Protein 2NXD (pdb70)

Structure (mmCIF, N/CA/C/O backbone):
data_2NXD
#
_entry.id   2NXD
#
_cell.length_a   51.171
_cell.length_b   57.692
_cell.length_c   61.482
_cell.angle_alpha   90.00
_cell.angle_beta   90.00
_cell.angle_gamma   90.00
#
_symmetry.space_group_name_H-M   'P 21 21 21'
#
loop_
_entity.id
_entity.type
_entity.pdbx_description
1 polymer 'PROTEASE RETROPEPSIN'
2 polymer 'Analogue of RT-RH pol protease substrate peptide'
3 water water
#
loop_
_atom_site.group_PDB
_atom_site.id
_atom_site.type_symbol
_atom_site.label_atom_id
_atom_site.label_alt_id
_atom_site.label_comp_id
_atom_site.label_asym_id
_atom_site.label_entity_id
_atom_site.label_seq_id
_atom_site.pdbx_PDB_ins_code
_atom_site.Cartn_x
_atom_site.Cartn_y
_atom_site.Cartn_z
_atom_site.occupancy
_atom_site.B_iso_or_equiv
_atom_site.auth_seq_id
_atom_site.auth_comp_id
_atom_site.auth_asym_id
_atom_site.auth_atom_id
_atom_site.pdbx_PDB_model_num
ATOM 1 N N . PRO A 1 1 ? 28.548 7.044 -3.048 1.00 56.16 1 PRO A N 1
ATOM 2 C CA . PRO A 1 1 ? 27.525 6.295 -3.764 1.00 55.80 1 PRO A CA 1
ATOM 3 C C . PRO A 1 1 ? 26.135 6.486 -3.180 1.00 55.34 1 PRO A C 1
ATOM 4 O O . PRO A 1 1 ? 25.956 7.201 -2.196 1.00 55.43 1 PRO A O 1
ATOM 8 N N . GLN A 1 2 ? 25.164 5.824 -3.796 1.00 55.07 2 GLN A N 1
ATOM 9 C CA . GLN A 1 2 ? 23.827 5.689 -3.232 1.00 54.66 2 GLN A CA 1
ATOM 10 C C . GLN A 1 2 ? 23.591 4.209 -2.958 1.00 54.03 2 GLN A C 1
ATOM 11 O O . GLN A 1 2 ? 23.787 3.348 -3.835 1.00 53.34 2 GLN A O 1
ATOM 17 N N . ILE A 1 3 ? 23.146 3.939 -1.739 1.00 53.05 3 ILE A N 1
ATOM 18 C CA . ILE A 1 3 ? 22.948 2.588 -1.264 1.00 52.67 3 ILE A CA 1
ATOM 19 C C . ILE A 1 3 ? 21.466 2.446 -0.948 1.00 52.15 3 ILE A C 1
ATOM 20 O O . ILE A 1 3 ? 20.909 3.230 -0.181 1.00 51.45 3 ILE A O 1
ATOM 25 N N . THR A 1 4 ? 20.830 1.468 -1.588 1.00 51.19 4 THR A N 1
ATOM 26 C CA . THR A 1 4 ? 19.422 1.174 -1.365 1.00 50.89 4 THR A CA 1
ATOM 27 C C . THR A 1 4 ? 19.337 0.168 -0.241 1.00 50.74 4 THR A C 1
ATOM 28 O O . THR A 1 4 ? 20.347 -0.399 0.177 1.00 51.10 4 THR A O 1
ATOM 32 N N . LEU A 1 5 ? 18.125 -0.111 0.214 1.00 50.41 5 LEU A N 1
ATOM 33 C CA . LEU A 1 5 ? 17.973 -0.868 1.447 1.00 49.82 5 LEU A CA 1
ATOM 34 C C . LEU A 1 5 ? 17.209 -2.190 1.341 1.00 49.39 5 LEU A C 1
ATOM 35 O O . LEU A 1 5 ? 16.832 -2.765 2.362 1.00 48.50 5 LEU A O 1
ATOM 40 N N . TRP A 1 6 ? 17.054 -2.696 0.117 1.00 49.16 6 TRP A N 1
ATOM 41 C CA . TRP A 1 6 ? 16.541 -4.042 -0.124 1.00 49.19 6 TRP A CA 1
ATOM 42 C C . TRP A 1 6 ? 17.415 -5.099 0.541 1.00 49.07 6 TRP A C 1
ATOM 43 O O . TRP A 1 6 ? 16.919 -6.129 0.985 1.00 48.76 6 TRP A O 1
ATOM 54 N N . LYS A 1 7 ? 18.711 -4.825 0.626 1.00 49.07 7 LYS A N 1
ATOM 55 C CA . LYS A 1 7 ? 19.630 -5.651 1.391 1.00 49.12 7 LYS A CA 1
ATOM 56 C C . LYS A 1 7 ? 20.294 -4.828 2.494 1.00 49.48 7 LYS A C 1
ATOM 57 O O . LYS A 1 7 ? 20.229 -3.597 2.487 1.00 50.13 7 LYS A O 1
ATOM 59 N N . ARG A 1 8 ? 20.930 -5.510 3.449 1.00 48.11 8 ARG A N 1
ATOM 60 C CA . ARG A 1 8 ? 21.689 -4.820 4.481 1.00 46.97 8 ARG A CA 1
ATOM 61 C C . ARG A 1 8 ? 22.760 -3.933 3.830 1.00 46.39 8 ARG A C 1
ATOM 62 O O . ARG A 1 8 ? 23.479 -4.388 2.931 1.00 45.20 8 ARG A O 1
ATOM 70 N N . PRO A 1 9 ? 22.900 -2.679 4.302 1.00 45.83 9 PRO A N 1
ATOM 71 C CA . PRO A 1 9 ? 23.947 -1.766 3.849 1.00 45.86 9 PRO A CA 1
ATOM 72 C C . PRO A 1 9 ? 25.328 -2.071 4.445 1.00 45.51 9 PRO A C 1
ATOM 73 O O . PRO A 1 9 ? 25.884 -1.312 5.260 1.00 46.27 9 PRO A O 1
ATOM 77 N N . LEU A 1 10 ? 25.864 -3.206 4.014 1.00 45.26 10 LEU A N 1
ATOM 78 C CA . LEU A 1 10 ? 27.163 -3.675 4.445 1.00 44.21 10 LEU A CA 1
ATOM 79 C C . LEU A 1 10 ? 28.174 -3.1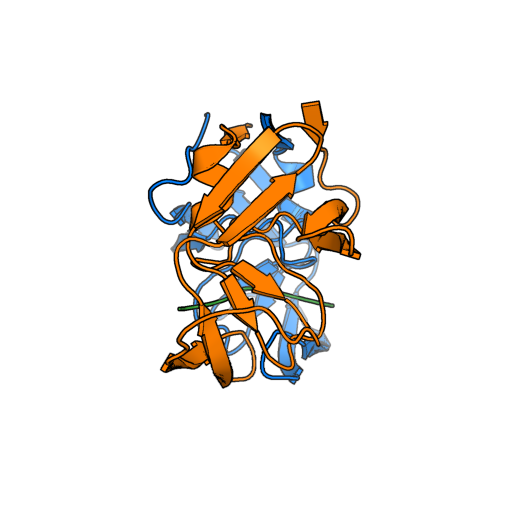36 3.456 1.00 43.24 10 LEU A C 1
ATOM 80 O O . LEU A 1 10 ? 27.974 -3.244 2.249 1.00 44.32 10 LEU A O 1
ATOM 85 N N . VAL A 1 11 ? 29.234 -2.530 3.977 1.00 41.59 11 VAL A N 1
ATOM 86 C CA . VAL A 1 11 ? 30.303 -1.967 3.161 1.00 40.45 11 VAL A CA 1
ATOM 87 C C . VAL A 1 11 ? 31.647 -2.400 3.716 1.00 39.18 11 VAL A C 1
ATOM 88 O O . VAL A 1 11 ? 31.762 -2.799 4.869 1.00 37.73 11 VAL A O 1
ATOM 92 N N . THR A 1 12 ? 32.677 -2.281 2.894 1.00 38.60 12 THR A N 1
ATOM 93 C CA . THR A 1 12 ? 34.016 -2.602 3.333 1.00 38.22 12 THR A CA 1
ATOM 94 C C . THR A 1 12 ? 34.652 -1.367 3.966 1.00 37.97 12 THR A C 1
ATOM 95 O O . THR A 1 12 ? 34.588 -0.270 3.419 1.00 36.15 12 THR A O 1
ATOM 99 N N . ILE A 1 13 ? 35.219 -1.556 5.156 1.00 37.39 13 ILE A N 1
ATOM 100 C CA . ILE A 1 13 ? 35.966 -0.508 5.813 1.00 37.59 13 ILE A CA 1
ATOM 101 C C . ILE A 1 13 ? 37.410 -0.948 5.968 1.00 37.38 13 ILE A C 1
ATOM 102 O O . ILE A 1 13 ? 37.717 -2.155 5.963 1.00 36.19 13 ILE A O 1
ATOM 107 N N . ARG A 1 14 ? 38.286 0.045 6.086 1.00 37.88 14 ARG A N 1
ATOM 108 C CA . ARG A 1 14 ? 39.690 -0.217 6.356 1.00 38.51 14 ARG A CA 1
ATOM 109 C C . ARG A 1 14 ? 40.071 0.448 7.658 1.00 38.42 14 ARG A C 1
ATOM 110 O O . ARG A 1 14 ? 39.900 1.655 7.822 1.00 38.78 14 ARG A O 1
ATOM 118 N N . ILE A 1 15 ? 40.587 -0.351 8.580 1.00 39.57 15 ILE A N 1
ATOM 119 C CA . ILE A 1 15 ? 41.045 0.163 9.860 1.00 40.23 15 ILE A CA 1
ATOM 120 C C . ILE A 1 15 ? 42.301 -0.594 10.272 1.00 40.52 15 ILE A C 1
ATOM 121 O O . ILE A 1 15 ? 42.323 -1.827 10.223 1.00 42.00 15 ILE A O 1
ATOM 126 N N . GLY A 1 16 ? 43.343 0.139 10.663 1.00 40.87 16 GLY A N 1
ATOM 127 C CA . GLY A 1 16 ? 44.627 -0.466 11.013 1.00 40.82 16 GLY A CA 1
ATOM 128 C C . GLY A 1 16 ? 45.172 -1.389 9.934 1.00 41.24 16 GLY A C 1
ATOM 129 O O . GLY A 1 16 ? 45.803 -2.417 10.230 1.00 41.16 16 GLY A O 1
ATOM 130 N N . GLY A 1 17 ? 44.928 -1.026 8.676 1.00 40.70 17 GLY A N 1
ATOM 131 C CA . GLY A 1 17 ? 45.356 -1.845 7.551 1.00 41.19 17 GLY A CA 1
ATOM 132 C C . GLY A 1 17 ? 44.557 -3.126 7.395 1.00 41.09 17 GLY A C 1
ATOM 133 O O . GLY A 1 17 ? 44.860 -3.932 6.521 1.00 40.33 17 GLY A O 1
ATOM 134 N N . GLN A 1 18 ? 43.532 -3.305 8.230 1.00 41.76 18 GLN A N 1
ATOM 135 C CA . GLN A 1 18 ? 42.657 -4.477 8.155 1.00 42.27 18 GLN A CA 1
ATOM 136 C C . GLN A 1 18 ? 41.374 -4.125 7.415 1.00 41.48 18 GLN A C 1
ATOM 137 O O . GLN A 1 18 ? 40.787 -3.083 7.672 1.00 40.35 18 GLN A O 1
ATOM 143 N N . LEU A 1 19 ? 40.930 -5.013 6.532 1.00 41.55 19 LEU A N 1
ATOM 144 C CA . LEU A 1 19 ? 39.652 -4.862 5.856 1.00 41.79 19 LEU A CA 1
ATOM 145 C C . LEU A 1 19 ? 38.575 -5.615 6.613 1.00 41.97 19 LEU A C 1
ATOM 146 O O . LEU A 1 19 ? 38.791 -6.756 7.048 1.00 41.53 19 LEU A O 1
ATOM 151 N N . LYS A 1 20 ? 37.420 -4.971 6.771 1.00 41.61 20 LYS A N 1
ATOM 152 C CA . LYS A 1 20 ? 36.282 -5.564 7.472 1.00 41.88 20 LYS A CA 1
ATOM 153 C C . LYS A 1 20 ? 34.997 -5.155 6.777 1.00 41.44 20 LYS A C 1
ATOM 154 O O . LYS A 1 20 ? 34.974 -4.165 6.060 1.00 39.79 20 LYS A O 1
ATOM 160 N N . GLU A 1 21 ? 33.939 -5.937 6.971 1.00 42.37 21 GLU A N 1
ATOM 161 C CA . GLU A 1 21 ? 32.613 -5.557 6.513 1.00 43.28 21 GLU A CA 1
ATOM 162 C C . GLU A 1 21 ? 31.857 -4.938 7.683 1.00 43.28 21 GLU A C 1
ATOM 163 O O . GLU A 1 21 ? 31.863 -5.487 8.787 1.00 42.69 21 GLU A O 1
ATOM 169 N N . ALA A 1 22 ? 31.227 -3.794 7.441 1.00 42.61 22 ALA A N 1
ATOM 170 C CA . ALA A 1 22 ? 30.456 -3.124 8.480 1.00 43.76 22 ALA A CA 1
ATOM 171 C C . ALA A 1 22 ? 29.132 -2.617 7.946 1.00 43.29 22 ALA A C 1
ATOM 172 O O . ALA A 1 22 ? 28.983 -2.311 6.755 1.00 43.29 22 ALA A O 1
ATOM 174 N N . LEU A 1 23 ? 28.183 -2.518 8.864 1.00 43.54 23 LEU A N 1
ATOM 175 C CA . LEU A 1 23 ? 26.827 -2.080 8.561 1.00 44.05 23 LEU A CA 1
ATOM 176 C C . LEU A 1 23 ? 26.681 -0.577 8.764 1.00 44.08 23 LEU A C 1
ATOM 177 O O . LEU A 1 23 ? 26.902 -0.059 9.870 1.00 45.59 23 LEU A O 1
ATOM 182 N N . LEU A 1 24 ? 26.281 0.118 7.707 1.00 43.81 24 LEU A N 1
ATOM 183 C CA . LEU A 1 24 ? 25.909 1.535 7.827 1.00 44.10 24 LEU A CA 1
ATOM 184 C C . LEU A 1 24 ? 24.565 1.678 8.549 1.00 44.50 24 LEU A C 1
ATOM 185 O O . LEU A 1 24 ? 23.517 1.309 8.023 1.00 45.15 24 LEU A O 1
ATOM 190 N N . ASN A 1 25 ? 24.617 2.195 9.774 1.00 44.00 25 ASN A N 1
ATOM 191 C CA . ASN A 1 25 ? 23.515 2.087 10.722 1.00 44.34 25 ASN A CA 1
ATOM 192 C C . ASN A 1 25 ? 23.082 3.450 11.272 1.00 43.82 25 ASN A C 1
ATOM 193 O O . ASN A 1 25 ? 23.624 3.951 12.265 1.00 43.10 25 ASN A O 1
ATOM 198 N N . THR A 1 26 ? 22.032 4.001 10.671 1.00 43.21 26 THR A N 1
ATOM 199 C CA . THR A 1 26 ? 21.465 5.276 11.118 1.00 42.53 26 THR A CA 1
ATOM 200 C C . THR A 1 26 ? 20.775 5.204 12.494 1.00 42.83 26 THR A C 1
ATOM 201 O O . THR A 1 26 ? 20.493 6.238 13.116 1.00 40.78 26 THR A O 1
ATOM 205 N N . GLY A 1 27 ? 20.572 3.985 12.988 1.00 42.29 27 GLY A N 1
ATOM 206 C CA . GLY A 1 27 ? 19.986 3.767 14.303 1.00 42.89 27 GLY A CA 1
ATOM 207 C C . GLY A 1 27 ? 20.989 3.708 15.439 1.00 43.10 27 GLY A C 1
ATOM 208 O O . GLY A 1 27 ? 20.613 3.479 16.576 1.00 43.57 27 GLY A O 1
ATOM 209 N N . ALA A 1 28 ? 22.259 3.928 15.135 1.00 43.06 28 ALA A 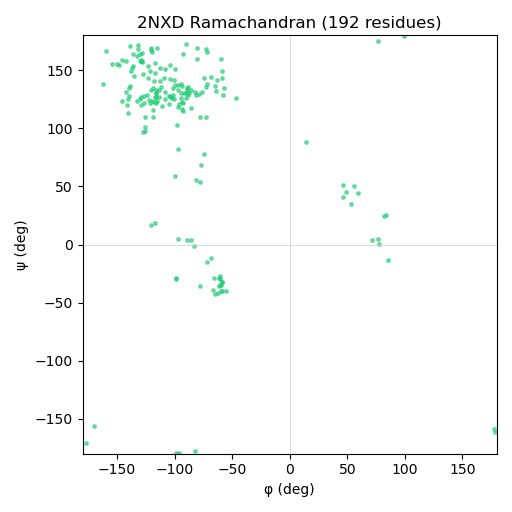N 1
ATOM 210 C CA . ALA A 1 28 ? 23.320 3.846 16.115 1.00 43.69 28 ALA A CA 1
ATOM 211 C C . ALA A 1 28 ? 23.951 5.234 16.258 1.00 42.99 28 ALA A C 1
ATOM 212 O O . ALA A 1 28 ? 24.249 5.884 15.268 1.00 43.28 28 ALA A O 1
ATOM 214 N N . ASP A 1 29 ? 24.139 5.683 17.489 1.00 43.14 29 ASP A N 1
ATOM 215 C CA . ASP A 1 29 ? 24.720 6.994 17.732 1.00 43.70 29 ASP A CA 1
ATOM 216 C C . ASP A 1 29 ? 26.223 6.849 17.512 1.00 43.80 29 ASP A C 1
ATOM 217 O O . ASP A 1 29 ? 26.882 7.769 17.020 1.00 44.04 29 ASP A O 1
ATOM 222 N N . ASP A 1 30 ? 26.746 5.683 17.891 1.00 43.98 30 ASP A N 1
ATOM 223 C CA . ASP A 1 30 ? 28.181 5.421 17.931 1.00 44.31 30 ASP A CA 1
ATOM 224 C C . ASP A 1 30 ? 28.528 4.264 17.031 1.00 44.61 30 ASP A C 1
ATOM 225 O O . ASP A 1 30 ? 27.646 3.540 16.563 1.00 45.07 30 ASP A O 1
ATOM 230 N N . THR A 1 31 ? 29.827 4.119 16.797 1.00 44.64 31 THR A N 1
ATOM 231 C CA . THR A 1 31 ? 30.399 3.098 15.924 1.00 44.13 31 THR A CA 1
ATOM 232 C C . THR A 1 31 ? 30.964 1.990 16.811 1.00 44.67 31 THR A C 1
ATOM 233 O O . THR A 1 31 ? 31.715 2.278 17.749 1.00 43.77 31 THR A O 1
ATOM 237 N N . VAL A 1 32 ? 30.529 0.754 16.557 1.00 44.44 32 VAL A N 1
ATOM 238 C CA . VAL A 1 32 ? 30.897 -0.412 17.364 1.00 45.97 32 VAL A CA 1
ATOM 239 C C . VAL A 1 32 ? 31.407 -1.553 16.477 1.00 46.01 32 VAL A C 1
ATOM 240 O O . VAL A 1 32 ? 30.681 -2.051 15.601 1.00 46.10 32 VAL A O 1
ATOM 244 N N . LEU A 1 33 ? 32.655 -1.955 16.713 1.00 45.77 33 LEU A N 1
ATOM 245 C CA . LEU A 1 33 ? 33.264 -3.073 15.996 1.00 45.51 33 LEU A CA 1
ATOM 246 C C . LEU A 1 33 ? 33.416 -4.292 16.883 1.00 44.98 33 LEU A C 1
ATOM 247 O O . LEU A 1 33 ? 33.617 -4.175 18.098 1.00 45.29 33 LEU A O 1
ATOM 252 N N . GLU A 1 34 ? 33.373 -5.462 16.258 1.00 43.97 34 GLU A N 1
ATOM 253 C CA . GLU A 1 34 ? 33.668 -6.700 16.950 1.00 44.70 34 GLU A CA 1
ATOM 254 C C . GLU A 1 34 ? 35.086 -6.685 17.512 1.00 44.43 34 GLU A C 1
ATOM 255 O O . GLU A 1 34 ? 35.968 -5.948 17.042 1.00 42.18 34 GLU A O 1
ATOM 261 N N . GLU A 1 35 ? 35.287 -7.560 18.495 1.00 45.15 35 GLU A N 1
ATOM 262 C CA . GLU A 1 35 ? 36.514 -7.628 19.270 1.00 46.89 35 GLU A CA 1
ATOM 263 C C . GLU A 1 35 ? 37.698 -7.595 18.326 1.00 47.58 35 GLU A C 1
ATOM 264 O O . GLU A 1 35 ? 37.783 -8.399 17.410 1.00 46.12 35 GLU A O 1
ATOM 270 N N . MET A 1 36 ? 38.603 -6.659 18.567 1.00 48.95 36 MET A N 1
ATOM 271 C CA . MET A 1 36 ? 39.835 -6.550 17.802 1.00 49.96 36 MET A CA 1
ATOM 272 C C . MET A 1 36 ? 40.830 -5.753 18.628 1.00 50.17 36 MET A C 1
ATOM 273 O O . MET A 1 36 ? 40.449 -5.084 19.585 1.00 49.78 36 MET A O 1
ATOM 278 N N . ASN A 1 37 ? 42.094 -5.788 18.226 1.00 50.83 37 ASN A N 1
ATOM 279 C CA . ASN A 1 37 ? 43.123 -4.974 18.862 1.00 51.57 37 ASN A CA 1
ATOM 280 C C . ASN A 1 37 ? 43.356 -3.653 18.148 1.00 51.92 37 ASN A C 1
ATOM 281 O O . ASN A 1 37 ? 43.612 -3.627 16.942 1.00 52.48 37 ASN A O 1
ATOM 286 N N . LEU A 1 38 ? 43.267 -2.563 18.904 1.00 52.45 38 LEU A N 1
ATOM 287 C CA . LEU A 1 38 ? 43.547 -1.237 18.384 1.00 52.76 38 LEU A CA 1
ATOM 288 C C . LEU A 1 38 ? 44.555 -0.600 19.320 1.00 53.31 38 LEU A C 1
ATOM 289 O O . LEU A 1 38 ? 44.537 -0.884 20.516 1.00 53.21 38 LEU A O 1
ATOM 294 N N . PRO A 1 39 ? 45.456 0.243 18.781 1.00 53.98 39 PRO A N 1
ATOM 295 C CA . PRO A 1 39 ? 46.472 0.823 19.643 1.00 54.04 39 PRO A CA 1
ATOM 296 C C . PRO A 1 39 ? 45.968 2.044 20.412 1.00 54.22 39 PRO A C 1
ATOM 297 O O . PRO A 1 39 ? 44.799 2.417 20.315 1.00 53.75 39 PRO A O 1
ATOM 301 N N . GLY A 1 40 ? 46.863 2.648 21.183 1.00 54.84 40 GLY A N 1
ATOM 302 C CA . GLY A 1 40 ? 46.515 3.783 22.023 1.00 54.95 40 GLY A CA 1
ATOM 303 C C . GLY A 1 40 ? 45.770 3.339 23.264 1.00 55.20 40 GLY A C 1
ATOM 304 O O . GLY A 1 40 ? 45.460 2.156 23.441 1.00 54.88 40 GLY A O 1
ATOM 305 N N . LYS A 1 41 ? 45.494 4.302 24.136 1.00 55.61 41 LYS A N 1
ATOM 306 C CA . LYS A 1 41 ? 44.718 4.041 25.338 1.00 55.35 41 LYS A CA 1
ATOM 307 C C . LYS A 1 41 ? 43.259 3.810 24.951 1.00 55.79 41 LYS A C 1
ATOM 308 O O . LYS A 1 41 ? 42.841 4.090 23.817 1.00 56.38 41 LYS A O 1
ATOM 310 N N . TRP A 1 42 ? 42.490 3.273 25.888 1.00 54.79 42 TRP A N 1
ATOM 311 C CA . TRP A 1 42 ? 41.057 3.201 25.709 1.00 54.40 42 TRP A CA 1
ATOM 312 C C . TRP A 1 42 ? 40.400 3.391 27.071 1.00 54.12 42 TRP A C 1
ATOM 313 O O . TRP A 1 42 ? 41.055 3.265 28.110 1.00 53.66 42 TRP A O 1
ATOM 324 N N . LYS A 1 43 ? 39.132 3.780 27.056 1.00 53.92 43 LYS A N 1
ATOM 325 C CA . LYS A 1 43 ? 38.376 3.971 28.282 1.00 53.61 43 LYS A CA 1
ATOM 326 C C . LYS A 1 43 ? 37.236 2.958 28.314 1.00 53.68 43 LYS A C 1
ATOM 327 O O . LYS A 1 43 ? 36.474 2.857 27.350 1.00 53.56 43 LYS A O 1
ATOM 329 N N . PRO A 1 44 ? 37.092 2.234 29.431 1.00 53.17 44 PRO A N 1
ATOM 330 C CA . PRO A 1 44 ? 35.949 1.342 29.548 1.00 53.22 44 PRO A CA 1
ATOM 331 C C . PRO A 1 44 ? 34.665 2.147 29.409 1.00 53.23 44 PRO A C 1
ATOM 332 O O . PRO A 1 44 ? 34.604 3.286 29.883 1.00 53.48 44 PRO A O 1
ATOM 336 N N . LYS A 1 45 ? 33.663 1.557 28.766 1.00 53.01 45 LYS A N 1
ATOM 337 C CA . LYS A 1 45 ? 32.406 2.239 28.476 1.00 52.72 45 LYS A CA 1
ATOM 338 C C . LYS A 1 45 ? 31.273 1.227 28.479 1.00 52.51 45 LYS A C 1
ATOM 339 O O . LYS A 1 45 ? 31.501 0.046 28.219 1.00 52.64 45 LYS A O 1
ATOM 341 N N . MET A 1 46 ? 30.062 1.704 28.754 1.00 52.14 46 MET A N 1
ATOM 342 C CA . MET A 1 46 ? 28.854 0.896 28.637 1.00 51.71 46 MET A CA 1
ATOM 343 C C . MET A 1 46 ? 27.934 1.513 27.605 1.00 51.10 46 MET A C 1
ATOM 344 O O . MET A 1 46 ? 27.739 2.725 27.596 1.00 49.53 46 MET A O 1
ATOM 349 N N . ILE A 1 47 ? 27.381 0.679 26.727 1.00 50.57 47 ILE A N 1
ATOM 350 C CA . ILE A 1 47 ? 26.350 1.126 25.792 1.00 50.51 47 ILE A CA 1
ATOM 351 C C . ILE A 1 47 ? 25.140 0.199 25.819 1.00 50.48 47 ILE A C 1
ATOM 352 O O . ILE A 1 47 ? 25.220 -0.930 26.311 1.00 49.73 47 ILE A O 1
ATOM 357 N N . GLY A 1 48 ? 24.029 0.683 25.272 1.00 50.14 48 GLY A N 1
ATOM 358 C CA . GLY A 1 48 ? 22.803 -0.105 25.202 1.00 50.39 48 GLY A CA 1
ATOM 359 C C . GLY A 1 48 ? 22.168 -0.191 23.824 1.00 50.37 48 GLY A C 1
ATOM 360 O O . GLY A 1 48 ? 22.379 0.667 22.962 1.00 50.02 48 GLY A O 1
ATOM 361 N N . GLY A 1 49 ? 21.368 -1.237 23.631 1.00 50.25 49 GLY A N 1
ATOM 362 C CA . GLY A 1 49 ? 20.565 -1.398 22.419 1.00 50.19 49 GLY A CA 1
ATOM 363 C C . GLY A 1 49 ? 19.265 -2.123 22.713 1.00 50.06 49 GLY A C 1
ATOM 364 O O . GLY A 1 49 ? 18.789 -2.113 23.852 1.00 50.34 49 GLY A O 1
ATOM 365 N N A ILE A 1 50 ? 18.697 -2.787 21.711 0.50 50.01 50 ILE A N 1
ATOM 366 N N B ILE A 1 50 ? 18.680 -2.717 21.674 0.50 49.90 50 ILE A N 1
ATOM 367 C CA A ILE A 1 50 ? 17.351 -3.349 21.840 0.50 49.87 50 ILE A CA 1
ATOM 368 C CA B ILE A 1 50 ? 17.670 -3.752 21.858 0.50 49.70 50 ILE A CA 1
ATOM 369 C C A ILE A 1 50 ? 17.234 -4.362 22.983 0.50 49.72 50 ILE A C 1
ATOM 370 C C B ILE A 1 50 ? 18.347 -4.923 22.562 0.50 49.48 50 ILE A C 1
ATOM 371 O O A ILE A 1 50 ? 16.176 -4.468 23.606 0.50 49.29 50 ILE A O 1
ATOM 372 O O B ILE A 1 50 ? 19.354 -5.456 22.096 0.50 48.99 50 ILE A O 1
ATOM 381 N N A GLY A 1 51 ? 18.315 -5.090 23.263 0.50 49.55 51 GLY A N 1
ATOM 382 N N B G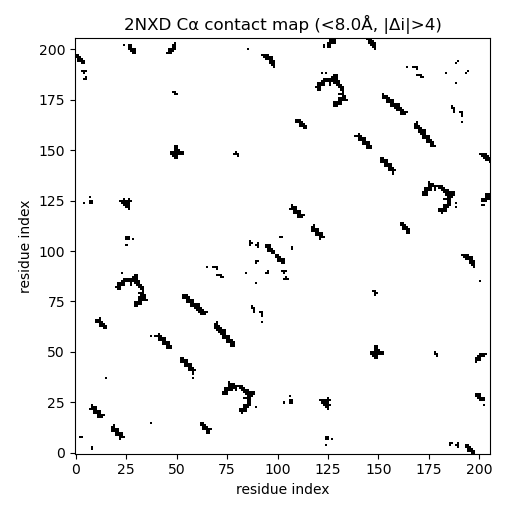LY A 1 51 ? 17.801 -5.292 23.712 0.50 49.63 51 GLY A N 1
ATOM 383 C CA A GLY A 1 51 ? 18.308 -6.128 24.301 0.50 49.84 51 GLY A CA 1
ATOM 384 C CA B GLY A 1 51 ? 18.365 -6.363 24.510 0.50 49.79 51 GLY A CA 1
ATOM 385 C C A GLY A 1 51 ? 19.164 -5.815 25.521 0.50 50.01 51 GLY A C 1
ATOM 386 C C B GLY A 1 51 ? 19.312 -5.847 25.577 0.50 50.00 51 GLY A C 1
ATOM 387 O O A GLY A 1 51 ? 19.595 -6.716 26.239 0.50 50.08 51 GLY A O 1
ATOM 388 O O B GLY A 1 51 ? 19.977 -6.643 26.242 0.50 50.03 51 GLY A O 1
ATOM 389 N N . GLY A 1 52 ? 19.413 -4.528 25.737 1.00 50.13 52 GLY A N 1
ATOM 390 C CA . GLY A 1 52 ? 20.088 -4.000 26.925 1.00 50.32 52 GLY A CA 1
ATOM 391 C C . GLY A 1 52 ? 21.472 -3.407 26.731 1.00 50.57 52 GLY A C 1
ATOM 392 O O . GLY A 1 52 ? 21.778 -2.877 25.663 1.00 50.33 52 GLY A O 1
ATOM 393 N N . PHE A 1 53 ? 22.300 -3.532 27.774 1.00 50.51 53 PHE A N 1
ATOM 394 C CA . PHE A 1 53 ? 23.590 -2.849 27.884 1.00 50.49 53 PHE A CA 1
ATOM 395 C C . PHE A 1 53 ? 24.769 -3.811 27.742 1.00 50.72 53 PHE A C 1
ATOM 396 O O . PHE A 1 53 ? 24.707 -4.935 28.241 1.00 49.75 53 PHE A O 1
ATOM 398 N N . ILE A 1 54 ? 25.845 -3.358 27.093 1.00 50.87 54 ILE A N 1
ATOM 399 C CA . ILE A 1 54 ? 27.091 -4.124 27.021 1.00 50.64 54 ILE A CA 1
ATOM 400 C C . ILE A 1 54 ? 28.330 -3.311 27.417 1.00 49.62 54 ILE A C 1
ATOM 401 O O . ILE A 1 54 ? 28.332 -2.087 27.351 1.00 49.81 54 ILE A O 1
ATOM 406 N N . LYS A 1 55 ? 29.395 -4.010 27.792 1.00 48.83 55 LYS A N 1
ATOM 407 C CA . LYS A 1 55 ? 30.688 -3.377 28.050 1.00 49.33 55 LYS A CA 1
ATOM 408 C C . LYS A 1 55 ? 31.531 -3.287 26.776 1.00 48.52 55 LYS A C 1
ATOM 409 O O . LYS A 1 55 ? 31.634 -4.238 26.020 1.00 49.12 55 LYS A O 1
ATOM 411 N N . VAL A 1 56 ? 32.147 -2.139 26.542 1.00 49.06 56 VAL A N 1
ATOM 412 C CA . VAL A 1 56 ? 32.965 -1.949 25.355 1.00 48.84 56 VAL A CA 1
ATOM 413 C C . VAL A 1 56 ? 34.228 -1.184 25.733 1.00 48.76 56 VAL A C 1
ATOM 414 O O . VAL A 1 56 ? 34.350 -0.712 26.863 1.00 47.75 56 VAL A O 1
ATOM 418 N N . ARG A 1 57 ? 35.173 -1.100 24.800 1.00 48.76 57 ARG A N 1
ATOM 419 C CA . ARG A 1 57 ? 36.379 -0.299 24.991 1.00 49.48 57 ARG A CA 1
ATOM 420 C C . ARG A 1 57 ? 36.330 0.848 24.003 1.00 49.35 57 ARG A C 1
ATOM 421 O O . ARG A 1 57 ? 36.088 0.643 22.810 1.00 50.14 57 ARG A O 1
ATOM 429 N N . GLN A 1 58 ? 36.484 2.057 24.523 1.00 48.82 58 GLN A N 1
ATOM 430 C CA . GLN A 1 58 ? 36.376 3.261 23.719 1.00 49.71 58 GLN A CA 1
ATOM 431 C C . GLN A 1 58 ? 37.750 3.743 23.304 1.00 49.65 58 GLN A C 1
ATOM 432 O O . GLN A 1 58 ? 38.563 4.088 24.157 1.00 50.67 58 GLN A O 1
ATOM 438 N N . TYR A 1 59 ? 37.978 3.780 21.994 1.00 50.57 59 TYR A N 1
ATOM 439 C CA . TYR A 1 59 ? 39.156 4.403 21.393 1.00 50.90 59 TYR A CA 1
ATOM 440 C C . TYR A 1 59 ? 38.773 5.701 20.686 1.00 51.12 59 TYR A C 1
ATOM 441 O O . TYR A 1 59 ? 37.811 5.768 19.910 1.00 52.52 59 TYR A O 1
ATOM 450 N N . ASP A 1 60 ? 39.527 6.748 20.979 1.00 51.39 60 ASP A N 1
ATOM 451 C CA . ASP A 1 60 ? 39.274 8.065 20.412 1.00 51.22 60 ASP A CA 1
ATOM 452 C C . ASP A 1 60 ? 40.202 8.347 19.237 1.00 50.75 60 ASP A C 1
ATOM 453 O O . ASP A 1 60 ? 41.340 7.866 19.218 1.00 50.03 60 ASP A O 1
ATOM 458 N N . GLN A 1 61 ? 39.714 9.160 18.300 1.00 50.04 61 GLN A N 1
ATOM 459 C CA . GLN A 1 61 ? 40.525 9.721 17.221 1.00 50.61 61 GLN A CA 1
ATOM 460 C C . GLN A 1 61 ? 41.205 8.596 16.436 1.00 50.31 61 GLN A C 1
ATOM 461 O O . GLN A 1 61 ? 42.426 8.598 16.234 1.00 49.98 61 GLN A O 1
ATOM 467 N N . ILE A 1 62 ? 40.397 7.619 16.027 1.00 49.88 62 ILE A N 1
ATOM 468 C CA . ILE A 1 62 ? 40.884 6.497 15.231 1.00 50.28 62 ILE A CA 1
ATOM 469 C C . ILE A 1 62 ? 40.514 6.712 13.760 1.00 50.34 62 ILE A C 1
ATOM 470 O O . ILE A 1 62 ? 39.348 6.959 13.423 1.00 49.07 62 ILE A O 1
ATOM 475 N N . PRO A 1 63 ? 41.510 6.603 12.868 1.00 51.03 63 PRO A N 1
ATOM 476 C CA . PRO A 1 63 ? 41.232 6.722 11.440 1.00 51.44 63 PRO A CA 1
ATOM 477 C C . PRO A 1 63 ? 40.582 5.460 10.873 1.00 52.02 63 PRO A C 1
ATOM 478 O O . PRO A 1 63 ? 41.015 4.337 11.173 1.00 51.53 63 PRO A O 1
ATOM 482 N N . ILE A 1 64 ? 39.495 5.650 10.127 1.00 53.11 64 ILE A N 1
ATOM 483 C CA . ILE A 1 64 ? 38.807 4.560 9.419 1.00 54.29 64 ILE A CA 1
ATOM 484 C C . ILE A 1 64 ? 38.400 5.070 8.034 1.00 54.85 64 ILE A C 1
ATOM 485 O O . ILE A 1 64 ? 37.915 6.206 7.899 1.00 55.09 64 ILE A O 1
ATOM 490 N N . GLU A 1 65 ? 38.610 4.241 7.015 1.00 54.96 65 GLU A N 1
ATOM 491 C CA . GLU A 1 65 ? 38.127 4.520 5.667 1.00 55.51 65 GLU A CA 1
ATOM 492 C C . GLU A 1 65 ? 36.893 3.682 5.385 1.00 54.94 65 GLU A C 1
ATOM 493 O O . GLU A 1 65 ? 36.899 2.461 5.519 1.00 54.05 65 GLU A O 1
ATOM 499 N N . ILE A 1 66 ? 35.837 4.369 4.972 1.00 55.00 66 ILE A N 1
ATOM 500 C CA . ILE A 1 66 ? 34.554 3.741 4.736 1.00 54.62 66 ILE A CA 1
ATOM 501 C C . ILE A 1 66 ? 34.226 3.954 3.263 1.00 54.46 66 ILE A C 1
ATOM 502 O O . ILE A 1 66 ? 34.048 5.090 2.830 1.00 53.53 66 ILE A O 1
ATOM 507 N N . CYS A 1 67 ? 34.151 2.871 2.496 1.00 54.99 67 CYS A N 1
ATOM 508 C CA . CYS A 1 67 ? 33.968 2.978 1.043 1.00 55.23 67 CYS A CA 1
ATOM 509 C C . CYS A 1 67 ? 34.907 4.017 0.451 1.00 54.44 67 CYS A C 1
ATOM 510 O O . CYS A 1 67 ? 34.514 4.769 -0.434 1.00 54.74 67 CYS A O 1
ATOM 513 N N . GLY A 1 68 ? 36.146 4.053 0.927 1.00 53.89 68 GLY A N 1
ATOM 514 C CA . GLY A 1 68 ? 37.126 5.013 0.436 1.00 54.10 68 GLY A CA 1
ATOM 515 C C . GLY A 1 68 ? 37.090 6.384 1.097 1.00 53.84 68 GLY A C 1
ATOM 516 O O . GLY A 1 68 ? 38.012 7.172 0.912 1.00 54.52 68 GLY A O 1
ATOM 517 N N . HIS A 1 69 ? 36.029 6.686 1.840 1.00 53.18 69 HIS A N 1
ATOM 518 C CA . HIS A 1 69 ? 35.878 7.998 2.470 1.00 53.17 69 HIS A CA 1
ATOM 519 C C . HIS A 1 69 ? 36.539 7.959 3.853 1.00 52.70 69 HIS A C 1
ATOM 520 O O . HIS A 1 69 ? 36.339 7.017 4.621 1.00 51.27 69 HIS A O 1
ATOM 527 N N . LYS A 1 70 ? 37.338 8.980 4.154 1.00 52.81 70 LYS A N 1
ATOM 528 C CA . LYS A 1 70 ? 38.194 8.969 5.332 1.00 52.95 70 LYS A CA 1
ATOM 529 C C . LYS A 1 70 ? 37.456 9.563 6.522 1.00 52.53 70 LYS A C 1
ATOM 530 O O . LYS A 1 70 ? 36.864 10.633 6.426 1.00 53.25 70 LYS A O 1
ATOM 536 N N . ALA A 1 71 ? 37.465 8.864 7.648 1.00 51.64 71 ALA A N 1
ATOM 537 C CA . ALA A 1 71 ? 37.004 9.454 8.894 1.00 51.18 71 ALA A CA 1
ATOM 538 C C . ALA A 1 71 ? 38.047 9.230 9.978 1.00 50.78 71 ALA A C 1
ATOM 539 O O . ALA A 1 71 ? 38.896 8.347 9.873 1.00 50.55 71 ALA A O 1
ATOM 541 N N . ILE A 1 72 ? 37.978 10.071 11.001 1.00 50.65 72 ILE A N 1
ATOM 542 C CA . ILE A 1 72 ? 38.795 9.956 12.195 1.00 50.21 72 ILE A CA 1
ATOM 543 C C . ILE A 1 72 ? 37.887 10.303 13.366 1.00 50.24 72 ILE A C 1
ATOM 544 O O . ILE A 1 72 ? 37.449 11.448 13.532 1.00 50.35 72 ILE A O 1
ATOM 549 N N . GLY A 1 73 ? 37.613 9.304 14.194 1.00 50.73 73 GLY A N 1
ATOM 550 C CA . GLY A 1 73 ? 36.766 9.545 15.354 1.00 51.03 73 GLY A CA 1
ATOM 551 C C . GLY A 1 73 ? 36.724 8.395 16.325 1.00 50.70 73 GLY A C 1
ATOM 552 O O . GLY A 1 73 ? 37.631 7.562 16.392 1.00 50.60 73 GLY A O 1
ATOM 553 N N . THR A 1 74 ? 35.647 8.357 17.091 1.00 51.38 74 THR A N 1
ATOM 554 C CA . THR A 1 74 ? 35.554 7.408 18.190 1.00 51.74 74 THR A CA 1
ATOM 555 C C . THR A 1 74 ? 35.039 6.074 17.696 1.00 51.39 74 THR A C 1
ATOM 556 O O . THR A 1 74 ? 34.042 5.985 16.964 1.00 52.48 74 THR A O 1
ATOM 560 N N . VAL A 1 75 ? 35.731 5.032 18.132 1.00 51.44 75 VAL A N 1
ATOM 561 C CA . VAL A 1 75 ? 35.397 3.673 17.765 1.00 50.75 75 VAL A CA 1
ATOM 562 C C . VAL A 1 75 ? 35.317 2.829 19.039 1.00 49.90 75 VAL A C 1
ATOM 563 O O . VAL A 1 75 ? 36.219 2.856 19.886 1.00 49.72 75 VAL A O 1
ATOM 567 N N . LEU A 1 76 ? 34.198 2.134 19.206 1.00 47.89 76 LEU A N 1
ATOM 568 C CA . LEU A 1 76 ? 33.995 1.313 20.388 1.00 47.92 76 LEU A CA 1
ATOM 569 C C . LEU A 1 76 ? 34.210 -0.110 19.922 1.00 47.06 76 LEU A C 1
ATOM 570 O O . LEU A 1 76 ? 33.839 -0.452 18.795 1.00 46.55 76 LEU A O 1
ATOM 575 N N . VAL A 1 77 ? 34.820 -0.916 20.782 1.00 45.51 77 VAL A N 1
ATOM 576 C CA . VAL A 1 77 ? 35.086 -2.305 20.458 1.00 45.80 77 VAL A CA 1
ATOM 577 C C . VAL A 1 77 ? 34.515 -3.155 21.576 1.00 45.77 77 VAL A C 1
ATOM 578 O O . VAL A 1 77 ? 34.773 -2.906 22.749 1.00 44.87 77 VAL A O 1
ATOM 582 N N . GLY A 1 78 ? 33.699 -4.125 21.194 1.00 46.12 78 GLY A N 1
ATOM 583 C CA . GLY A 1 78 ? 33.161 -5.099 22.130 1.00 45.86 78 GLY A CA 1
ATOM 584 C C . GLY A 1 78 ? 32.237 -6.060 21.408 1.00 46.07 78 GLY A C 1
ATOM 585 O O . GLY A 1 78 ? 32.271 -6.131 20.166 1.00 46.08 78 GLY A O 1
ATOM 586 N N . PRO A 1 79 ? 31.377 -6.761 22.171 1.00 45.04 79 PRO A N 1
ATOM 587 C CA . PRO A 1 79 ? 30.546 -7.861 21.684 1.00 45.29 79 PRO A CA 1
ATOM 588 C C . PRO A 1 79 ? 29.307 -7.433 20.897 1.00 45.51 79 PRO A C 1
ATOM 589 O O . PRO A 1 79 ? 28.192 -7.797 21.230 1.00 45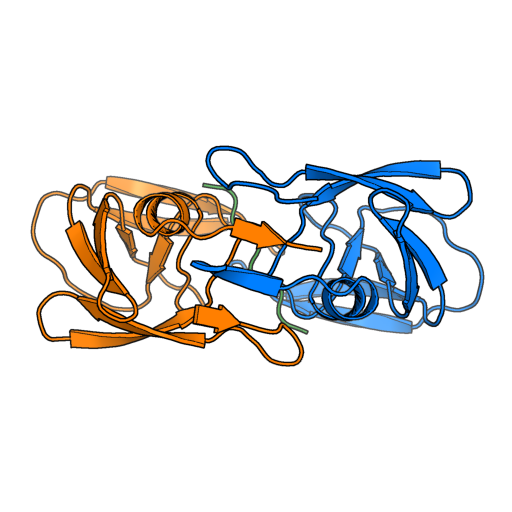.22 79 PRO A O 1
ATOM 593 N N . THR A 1 80 ? 29.504 -6.624 19.867 1.00 46.38 80 THR A N 1
ATOM 594 C CA . THR A 1 80 ? 28.427 -6.302 18.944 1.00 46.58 80 THR A CA 1
ATOM 595 C C . THR A 1 80 ? 28.153 -7.492 18.018 1.00 47.08 80 THR A C 1
ATOM 596 O O . THR A 1 80 ? 29.083 -8.205 17.639 1.00 48.21 80 THR A O 1
ATOM 600 N N . PRO A 1 81 ? 26.876 -7.741 17.678 1.00 47.35 81 PRO A N 1
ATOM 601 C CA . PRO A 1 81 ? 26.532 -8.818 16.758 1.00 47.06 81 PRO A CA 1
ATOM 602 C C . PRO A 1 81 ? 27.146 -8.675 15.369 1.00 47.30 81 PRO A C 1
ATOM 603 O O . PRO A 1 81 ? 27.367 -9.675 14.691 1.00 46.63 81 PRO A O 1
ATOM 607 N N . VAL A 1 82 ? 27.373 -7.436 14.947 1.00 46.99 82 VAL A N 1
ATOM 608 C CA . VAL A 1 82 ? 27.966 -7.162 13.648 1.00 47.27 82 VAL A CA 1
ATOM 609 C C . VAL A 1 82 ? 28.752 -5.851 13.759 1.00 47.04 82 VAL A C 1
ATOM 610 O O . VAL A 1 82 ? 28.497 -5.047 14.669 1.00 46.63 82 VAL A O 1
ATOM 614 N N . ASN A 1 83 ? 29.749 -5.650 12.901 1.00 46.89 83 ASN A N 1
ATOM 615 C CA . ASN A 1 83 ? 30.414 -4.354 12.861 1.00 47.39 83 ASN A CA 1
ATOM 616 C C . ASN A 1 83 ? 29.407 -3.300 12.412 1.00 47.62 83 ASN A C 1
ATOM 617 O O . ASN A 1 83 ? 28.710 -3.469 11.401 1.00 46.38 83 ASN A O 1
ATOM 622 N N . ILE A 1 84 ? 29.374 -2.199 13.159 1.00 47.46 84 ILE A N 1
ATOM 623 C CA . ILE A 1 84 ? 28.396 -1.145 12.971 1.00 47.72 84 ILE A CA 1
ATOM 624 C C . ILE A 1 84 ? 29.072 0.211 12.814 1.00 46.87 84 ILE A C 1
ATOM 625 O O . ILE A 1 84 ? 29.797 0.655 13.708 1.00 48.77 84 ILE A O 1
ATOM 630 N N . ILE A 1 85 ? 28.821 0.868 11.688 1.00 45.62 85 ILE A N 1
ATOM 631 C CA . ILE A 1 85 ? 29.183 2.262 11.523 1.00 45.40 85 ILE A CA 1
ATOM 632 C C . ILE A 1 85 ? 28.007 3.166 11.907 1.00 44.87 85 ILE A C 1
ATOM 633 O O . ILE A 1 85 ? 26.962 3.193 11.238 1.00 43.53 85 ILE A O 1
ATOM 638 N N . GLY A 1 86 ? 28.210 3.941 12.966 1.00 44.85 86 GLY A N 1
ATOM 639 C CA . GLY A 1 86 ? 27.183 4.832 13.486 1.00 44.69 86 GLY A CA 1
ATOM 640 C C . GLY A 1 86 ? 27.284 6.290 13.062 1.00 45.16 86 GLY A C 1
ATOM 641 O O . GLY A 1 86 ? 28.178 6.691 12.314 1.00 46.10 86 GLY A O 1
ATOM 642 N N . ARG A 1 87 ? 26.343 7.092 13.559 1.00 45.28 87 ARG A N 1
ATOM 643 C CA . ARG A 1 87 ? 26.155 8.454 13.086 1.00 45.26 87 ARG A CA 1
ATOM 644 C C . ARG A 1 87 ? 27.392 9.335 13.293 1.00 46.11 87 ARG A C 1
ATOM 645 O O . ARG A 1 87 ? 27.599 10.292 12.546 1.00 46.06 87 ARG A O 1
ATOM 653 N N . ASN A 1 88 ? 28.215 9.016 14.290 1.00 47.02 88 ASN A N 1
ATOM 654 C CA . ASN A 1 88 ? 29.398 9.818 14.569 1.00 47.09 88 ASN A CA 1
ATOM 655 C C . ASN A 1 88 ? 30.344 9.823 13.366 1.00 47.70 88 ASN A C 1
ATOM 656 O O . ASN A 1 88 ? 30.970 10.840 13.097 1.00 49.16 88 ASN A O 1
ATOM 661 N N . LEU A 1 89 ? 30.429 8.709 12.641 1.00 46.73 89 LEU A N 1
ATOM 662 C CA . LEU A 1 89 ? 31.285 8.614 11.457 1.00 46.60 89 LEU A CA 1
ATOM 663 C C . LEU A 1 89 ? 30.497 8.809 10.159 1.00 46.68 89 LEU A C 1
ATOM 664 O O . LEU A 1 89 ? 31.039 9.256 9.154 1.00 47.16 89 LEU A O 1
ATOM 669 N N . LEU A 1 90 ? 29.218 8.460 10.156 1.00 46.28 90 LEU A N 1
ATOM 670 C CA . LEU A 1 90 ? 28.402 8.700 8.978 1.00 46.25 90 LEU A CA 1
ATOM 671 C C . LEU A 1 90 ? 28.379 10.178 8.616 1.00 46.54 90 LEU A C 1
ATOM 672 O O . LEU A 1 90 ? 28.406 10.542 7.446 1.00 46.29 90 LEU A O 1
ATOM 677 N N . THR A 1 91 ? 28.303 11.029 9.635 1.00 47.45 91 THR A N 1
ATOM 678 C CA . THR A 1 91 ? 28.281 12.453 9.425 1.00 47.29 91 THR A CA 1
ATOM 679 C C . THR A 1 91 ? 29.629 12.892 8.867 1.00 47.66 91 THR A C 1
ATOM 680 O O . THR A 1 91 ? 29.691 13.749 7.992 1.00 47.28 91 THR A O 1
ATOM 684 N N . GLN A 1 92 ? 30.711 12.312 9.365 1.00 46.97 92 GLN A N 1
ATOM 685 C CA . GLN A 1 92 ? 32.014 12.689 8.841 1.00 46.87 92 GLN A CA 1
ATOM 686 C C . GLN A 1 92 ? 32.157 12.414 7.343 1.00 47.16 92 GLN A C 1
ATOM 687 O O . GLN A 1 92 ? 32.774 13.224 6.659 1.00 46.25 92 GLN A O 1
ATOM 693 N N . ILE A 1 93 ? 31.642 11.286 6.844 1.00 47.53 93 ILE A N 1
ATOM 694 C CA . ILE A 1 93 ? 31.754 10.995 5.401 1.00 47.71 93 ILE A CA 1
ATOM 695 C C . ILE A 1 93 ? 30.640 11.615 4.544 1.00 48.24 93 ILE A C 1
ATOM 696 O O . ILE A 1 93 ? 30.549 11.320 3.356 1.00 46.84 93 ILE A O 1
ATOM 701 N N . GLY A 1 94 ? 29.763 12.402 5.165 1.00 48.34 94 GLY A N 1
ATOM 702 C CA . GLY A 1 94 ? 28.755 13.162 4.444 1.00 49.32 94 GLY A CA 1
ATOM 703 C C . GLY A 1 94 ? 27.513 12.364 4.112 1.00 49.25 94 GLY A C 1
ATOM 704 O O . GLY A 1 94 ? 26.800 12.690 3.166 1.00 48.16 94 GLY A O 1
ATOM 705 N N . CYS A 1 95 ? 27.246 11.334 4.906 1.00 50.41 95 CYS A N 1
ATOM 706 C CA . CYS A 1 95 ? 26.160 10.413 4.617 1.00 50.92 95 CYS A CA 1
ATOM 707 C C . CYS A 1 95 ? 24.832 10.988 5.110 1.00 51.68 95 CYS A C 1
ATOM 708 O O . CYS A 1 95 ? 24.726 11.464 6.251 1.00 52.14 95 CYS A O 1
ATOM 711 N N . THR A 1 96 ? 23.825 10.968 4.238 1.00 51.59 96 THR A N 1
ATOM 712 C CA . THR A 1 96 ? 22.463 11.332 4.628 1.00 51.58 96 THR A CA 1
ATOM 713 C C . THR A 1 96 ? 21.438 10.276 4.228 1.00 52.45 96 THR A C 1
ATOM 714 O O . THR A 1 96 ? 21.709 9.393 3.402 1.00 52.79 96 THR A O 1
ATOM 718 N N . LEU A 1 97 ? 20.249 10.383 4.814 1.00 52.95 97 LEU A N 1
ATOM 719 C CA . LEU A 1 97 ? 19.099 9.591 4.383 1.00 51.69 97 LEU A CA 1
ATOM 720 C C . LEU A 1 97 ? 18.248 10.431 3.446 1.00 51.55 97 LEU A C 1
ATOM 721 O O . LEU A 1 97 ? 17.999 11.604 3.714 1.00 50.34 97 LEU A O 1
ATOM 726 N N . ASN A 1 98 ? 17.775 9.821 2.367 1.00 51.09 98 ASN A N 1
ATOM 727 C CA . ASN A 1 98 ? 17.050 10.554 1.340 1.00 51.01 98 ASN A CA 1
ATOM 728 C C . ASN A 1 98 ? 15.863 9.757 0.839 1.00 50.88 98 ASN A C 1
ATOM 729 O O . ASN A 1 98 ? 15.974 8.561 0.558 1.00 50.66 98 ASN A O 1
ATOM 734 N N . PHE A 1 99 ? 14.725 10.429 0.716 1.00 50.88 99 PHE A N 1
ATOM 735 C CA . PHE A 1 99 ? 13.568 9.818 0.084 1.00 51.26 99 PHE A CA 1
ATOM 736 C C . PHE A 1 99 ?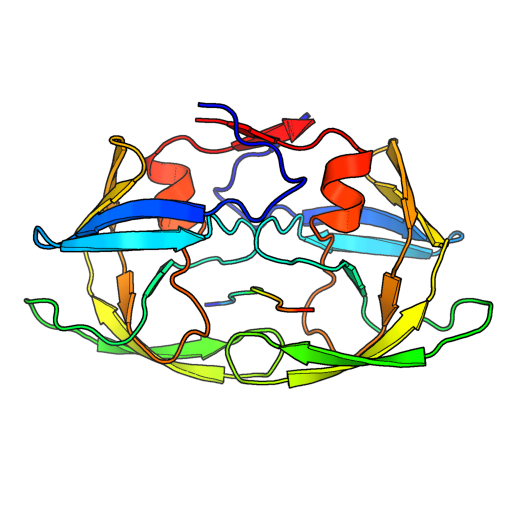 12.646 10.892 -0.453 1.00 50.55 99 PHE A C 1
ATOM 737 O O . PHE A 1 99 ? 13.042 12.053 -0.493 1.00 50.65 99 PHE A O 1
ATOM 746 N N . PRO B 1 1 ? 12.567 14.130 1.304 1.00 54.06 1 PRO B N 1
ATOM 747 C CA . PRO B 1 1 ? 13.438 14.931 2.145 1.00 53.94 1 PRO B CA 1
ATOM 748 C C . PRO B 1 1 ? 14.890 14.466 2.083 1.00 53.34 1 PRO B C 1
ATOM 749 O O . PRO B 1 1 ? 15.171 13.393 1.549 1.00 52.69 1 PRO B O 1
ATOM 753 N N . GLN B 1 2 ? 15.794 15.297 2.588 1.00 53.32 2 GLN B N 1
ATOM 754 C CA . GLN B 1 2 ? 17.125 14.852 2.969 1.00 53.35 2 GLN B CA 1
ATOM 755 C C . GLN B 1 2 ? 17.275 15.014 4.483 1.00 53.32 2 GLN B C 1
ATOM 756 O O . GLN B 1 2 ? 17.097 16.110 5.020 1.00 52.53 2 GLN B O 1
ATOM 762 N N . ILE B 1 3 ? 17.607 13.922 5.159 1.00 52.29 3 ILE B N 1
ATOM 763 C CA . ILE B 1 3 ? 17.760 13.930 6.607 1.00 52.16 3 ILE B CA 1
ATOM 764 C C . ILE B 1 3 ? 19.235 13.742 6.940 1.00 51.24 3 ILE B C 1
ATOM 765 O O . ILE B 1 3 ? 19.837 12.753 6.559 1.00 49.99 3 ILE B O 1
ATOM 770 N N . THR B 1 4 ? 19.825 14.718 7.620 1.00 50.74 4 THR B N 1
ATOM 771 C CA . THR B 1 4 ? 21.195 14.593 8.076 1.00 50.42 4 THR B CA 1
ATOM 772 C C . THR B 1 4 ? 21.237 13.764 9.358 1.00 50.25 4 THR B C 1
ATOM 773 O O . THR B 1 4 ? 20.202 13.441 9.970 1.00 49.90 4 THR B O 1
ATOM 777 N N . LEU B 1 5 ? 22.447 13.397 9.743 1.00 49.32 5 LEU B N 1
ATOM 778 C CA . LEU B 1 5 ? 22.644 12.423 10.814 1.00 49.35 5 LEU B CA 1
ATOM 779 C C . LEU B 1 5 ? 23.369 13.005 12.036 1.00 48.73 5 LEU B C 1
ATOM 780 O O . LEU B 1 5 ? 23.836 12.268 12.897 1.00 47.48 5 LEU B O 1
ATOM 785 N N . TRP B 1 6 ? 23.388 14.334 12.146 1.00 48.60 6 TRP B N 1
ATOM 786 C CA . TRP B 1 6 ? 23.942 15.001 13.331 1.00 48.34 6 TRP B CA 1
ATOM 787 C C . TRP B 1 6 ? 23.172 14.633 14.596 1.00 48.44 6 TRP B C 1
ATOM 788 O O . TRP B 1 6 ? 23.731 14.563 15.699 1.00 48.05 6 TRP B O 1
ATOM 799 N N . LYS B 1 7 ? 21.864 14.472 14.435 1.00 48.76 7 LYS B N 1
ATOM 800 C CA . LYS B 1 7 ? 21.000 13.980 15.508 1.00 49.03 7 LYS B CA 1
ATOM 801 C C . LYS B 1 7 ? 20.318 12.693 15.062 1.00 47.96 7 LYS B C 1
ATOM 802 O O . LYS B 1 7 ? 20.417 12.285 13.900 1.00 47.81 7 LYS B O 1
ATOM 808 N N . ARG B 1 8 ? 19.680 12.016 16.005 1.00 46.74 8 ARG B N 1
ATOM 809 C CA . ARG B 1 8 ? 18.918 10.807 15.691 1.00 47.31 8 ARG B CA 1
ATOM 810 C C . ARG B 1 8 ? 17.855 11.128 14.660 1.00 46.74 8 ARG B C 1
ATOM 811 O O . ARG B 1 8 ? 17.117 12.095 14.837 1.00 46.65 8 ARG B O 1
ATOM 819 N N . PRO B 1 9 ? 17.794 10.357 13.563 1.00 47.07 9 PRO B N 1
ATOM 820 C CA . PRO B 1 9 ? 16.782 10.647 12.539 1.00 47.80 9 PRO B CA 1
ATOM 821 C C . PRO B 1 9 ? 15.380 10.218 12.960 1.00 47.16 9 PRO B C 1
ATOM 822 O O . PRO B 1 9 ? 14.875 9.181 12.531 1.00 46.29 9 PRO B O 1
ATOM 826 N N . LEU B 1 10 ? 14.779 11.029 13.818 1.00 47.71 10 LEU B N 1
ATOM 827 C CA . LEU B 1 10 ? 13.433 10.790 14.316 1.00 48.47 10 LEU B CA 1
ATOM 828 C C . LEU B 1 10 ? 12.385 11.431 13.409 1.00 48.66 10 LEU B C 1
ATOM 829 O O . LEU B 1 10 ? 12.514 12.590 12.998 1.00 47.11 10 LEU B O 1
ATOM 834 N N . VAL B 1 11 ? 11.337 10.671 13.110 1.00 48.89 11 VAL B N 1
ATOM 835 C CA . VAL B 1 11 ? 10.237 11.191 12.312 1.00 49.83 11 VAL B CA 1
ATOM 836 C C . VAL B 1 11 ? 8.890 10.799 12.897 1.00 50.64 11 VAL B C 1
ATOM 837 O O . VAL B 1 11 ? 8.797 9.926 13.762 1.00 51.55 11 VAL B O 1
ATOM 841 N N . THR B 1 12 ? 7.852 11.490 12.445 1.00 51.26 12 THR B N 1
ATOM 842 C CA . THR B 1 12 ? 6.505 11.264 12.943 1.00 51.29 12 THR B CA 1
ATOM 843 C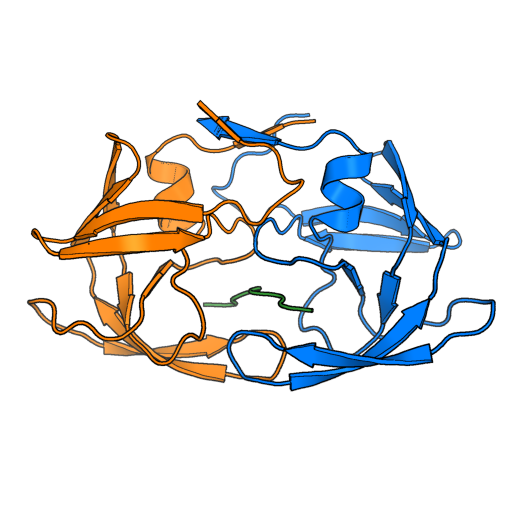 C . THR B 1 12 ? 5.893 10.179 12.083 1.00 51.29 12 THR B C 1
ATOM 844 O O . THR B 1 12 ? 5.970 10.236 10.851 1.00 51.63 12 THR B O 1
ATOM 846 N N . ILE B 1 13 ? 5.352 9.157 12.737 1.00 51.66 13 ILE B N 1
ATOM 847 C CA . ILE B 1 13 ? 4.636 8.098 12.034 1.00 51.76 13 ILE B CA 1
ATOM 848 C C . ILE B 1 13 ? 3.204 8.019 12.552 1.00 51.97 13 ILE B C 1
ATOM 849 O O . ILE B 1 13 ? 2.939 8.357 13.710 1.00 51.79 13 ILE B O 1
ATOM 854 N N . ARG B 1 14 ? 2.302 7.608 11.668 1.00 52.08 14 ARG B N 1
ATOM 855 C CA . ARG B 1 14 ? 0.909 7.354 12.017 1.00 52.73 14 ARG B CA 1
ATOM 856 C C . ARG B 1 14 ? 0.596 5.875 11.816 1.00 52.44 14 ARG B C 1
ATOM 857 O O . ARG B 1 14 ? 0.862 5.303 10.758 1.00 51.25 14 ARG B O 1
ATOM 859 N N . ILE B 1 15 ? 0.063 5.264 12.866 1.00 52.88 15 ILE B N 1
ATOM 860 C CA . ILE B 1 15 ? -0.503 3.935 12.779 1.00 53.34 15 ILE B CA 1
ATOM 861 C C . ILE B 1 15 ? -1.918 4.039 13.322 1.00 53.97 15 ILE B C 1
ATOM 862 O O . ILE B 1 15 ? -2.122 4.328 14.507 1.00 54.50 15 ILE B O 1
ATOM 864 N N . GLY B 1 16 ? -2.879 3.910 12.410 1.00 54.22 16 GLY B N 1
ATOM 865 C CA . GLY B 1 16 ? -4.300 3.892 12.733 1.00 54.69 16 GLY B CA 1
ATOM 866 C C . GLY B 1 16 ? -4.776 5.009 13.639 1.00 54.83 16 GLY B C 1
ATOM 867 O O . GLY B 1 16 ? -5.529 4.766 14.579 1.00 55.59 16 GLY B O 1
ATOM 868 N N . GLY B 1 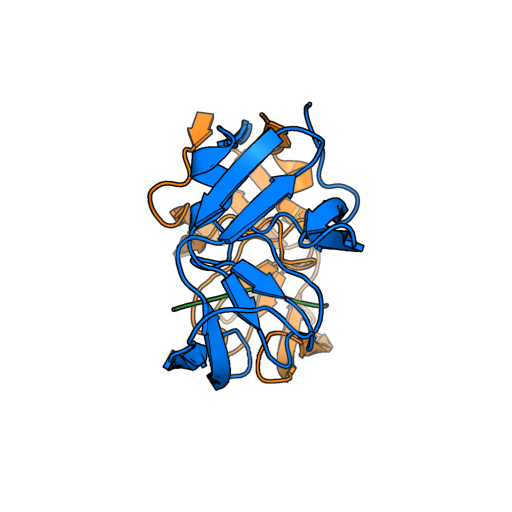17 ? -4.349 6.234 13.364 1.00 54.84 17 GLY B N 1
ATOM 869 C CA . GLY B 1 17 ? -4.746 7.368 14.193 1.00 55.42 17 GLY B CA 1
ATOM 870 C C . GLY B 1 17 ? -4.016 7.476 15.522 1.00 55.87 17 GLY B C 1
ATOM 871 O O . GLY B 1 17 ? -4.348 8.334 16.337 1.00 56.33 17 GLY B O 1
ATOM 872 N N . GLN B 1 18 ? -3.039 6.602 15.754 1.00 55.88 18 GLN B N 1
ATOM 873 C CA . GLN B 1 18 ? -2.114 6.756 16.862 1.00 56.07 18 GLN B CA 1
ATOM 874 C C . GLN B 1 18 ? -0.815 7.229 16.233 1.00 56.42 18 GLN B C 1
ATOM 875 O O . GLN B 1 18 ? -0.254 6.546 15.372 1.00 57.75 18 GLN B O 1
ATOM 877 N N . LEU B 1 19 ? -0.342 8.398 16.648 1.00 56.42 19 LEU B N 1
ATOM 878 C CA . LEU B 1 19 ? 0.808 9.012 15.999 1.00 56.22 19 LEU B CA 1
ATOM 879 C C . LEU B 1 19 ? 1.972 9.115 16.971 1.00 55.87 19 LEU B C 1
ATOM 880 O O . LEU B 1 19 ? 1.851 9.734 18.031 1.00 56.09 19 LEU B O 1
ATOM 885 N N . LYS B 1 20 ? 3.089 8.501 16.575 1.00 54.60 20 LYS B N 1
ATOM 886 C CA . LYS B 1 20 ? 4.262 8.330 17.414 1.00 53.13 20 LYS B CA 1
ATOM 887 C C . LYS B 1 20 ? 5.506 8.746 16.644 1.00 51.83 20 LYS B C 1
ATOM 888 O O . LYS B 1 20 ? 5.455 9.037 15.451 1.00 51.48 20 LYS B O 1
ATOM 890 N N . GLU B 1 21 ? 6.623 8.795 17.353 1.00 50.77 21 GLU B N 1
ATOM 891 C CA . GLU B 1 21 ? 7.877 9.216 16.752 1.00 49.98 21 GLU B CA 1
ATOM 892 C C . GLU B 1 21 ? 8.782 7.992 16.697 1.00 48.71 21 GLU B C 1
ATOM 893 O O . GLU B 1 21 ? 8.850 7.210 17.652 1.00 47.97 21 GLU B O 1
ATOM 899 N N . ALA B 1 22 ? 9.435 7.818 15.552 1.00 46.85 22 ALA B N 1
ATOM 900 C CA . ALA B 1 22 ? 10.203 6.612 15.274 1.00 45.91 22 ALA B CA 1
ATOM 901 C C . ALA B 1 22 ? 11.538 6.975 14.632 1.00 44.55 22 ALA B C 1
ATOM 902 O O . ALA B 1 22 ? 11.660 7.993 13.950 1.00 43.44 22 ALA B O 1
ATOM 904 N N . LEU B 1 23 ? 12.522 6.113 14.864 1.00 44.12 23 LEU B N 1
ATOM 905 C CA . LEU B 1 23 ? 13.871 6.286 14.351 1.00 43.89 23 LEU B CA 1
ATOM 906 C C . LEU B 1 23 ? 14.004 5.620 12.982 1.00 42.43 23 LEU B C 1
ATOM 907 O O . LEU B 1 23 ? 13.659 4.469 12.836 1.00 41.30 23 LEU B O 1
ATOM 912 N N . LEU B 1 24 ? 14.459 6.354 11.972 1.00 42.18 24 LEU B N 1
ATOM 913 C CA . LEU B 1 24 ? 14.709 5.781 10.658 1.00 42.65 24 LEU B CA 1
ATOM 914 C C . LEU B 1 24 ? 16.038 5.036 10.723 1.00 42.53 24 LEU B C 1
ATOM 915 O O . LEU B 1 24 ? 17.093 5.657 10.873 1.00 42.29 24 LEU B O 1
ATOM 920 N N . ASN B 1 25 ? 15.971 3.706 10.668 1.00 41.97 25 ASN B N 1
ATOM 921 C CA . ASN B 1 25 ? 17.056 2.844 11.117 1.00 42.24 25 ASN B CA 1
ATOM 922 C C . ASN B 1 25 ? 17.480 1.821 10.051 1.00 41.70 25 ASN B C 1
ATOM 923 O O . ASN B 1 25 ? 16.914 0.739 9.929 1.00 42.33 25 ASN B O 1
ATOM 928 N N . THR B 1 26 ? 18.536 2.171 9.325 1.00 42.11 26 THR B N 1
ATOM 929 C CA . THR B 1 26 ? 19.081 1.353 8.257 1.00 41.27 26 THR B CA 1
ATOM 930 C C . THR B 1 26 ? 19.788 0.116 8.805 1.00 41.19 26 THR B C 1
ATOM 931 O O . THR B 1 26 ? 20.075 -0.824 8.054 1.00 39.24 26 THR B O 1
ATOM 935 N N . GLY B 1 27 ? 20.080 0.130 10.105 1.00 40.73 27 GLY B N 1
ATOM 936 C CA . GLY B 1 27 ? 20.650 -1.027 10.773 1.00 41.98 27 GLY B CA 1
ATOM 937 C C . GLY B 1 27 ? 19.647 -2.076 11.224 1.00 42.70 27 GLY B C 1
ATOM 938 O O . GLY B 1 27 ? 20.039 -3.096 11.798 1.00 43.63 27 GLY B O 1
ATOM 939 N N . ALA B 1 28 ? 18.359 -1.830 10.999 1.00 43.19 28 ALA B N 1
ATOM 940 C CA . ALA B 1 28 ? 17.312 -2.756 11.439 1.00 43.45 28 ALA B CA 1
ATOM 941 C C . ALA B 1 28 ? 16.678 -3.490 10.262 1.00 43.42 28 ALA B C 1
ATOM 942 O O . ALA B 1 28 ? 16.187 -2.849 9.332 1.00 42.55 28 ALA B O 1
ATOM 944 N N . ASP B 1 29 ? 16.660 -4.822 10.300 1.00 42.98 29 ASP B N 1
ATOM 945 C CA . ASP B 1 29 ? 15.936 -5.568 9.270 1.00 44.15 29 ASP B CA 1
ATOM 946 C C . ASP B 1 29 ? 14.431 -5.249 9.309 1.00 44.54 29 ASP B C 1
ATOM 947 O O . ASP B 1 29 ? 13.783 -5.067 8.279 1.00 44.22 29 ASP B O 1
ATOM 952 N N . ASP B 1 30 ? 13.898 -5.173 10.525 1.00 45.38 30 ASP B N 1
ATOM 953 C CA . ASP B 1 30 ? 12.465 -5.159 10.768 1.00 45.12 30 ASP B CA 1
ATOM 954 C C . ASP B 1 30 ? 12.059 -3.829 11.383 1.00 45.03 30 ASP B C 1
ATOM 955 O O . ASP B 1 30 ? 12.896 -3.053 11.840 1.00 44.28 30 ASP B O 1
ATOM 960 N N . THR B 1 31 ? 10.754 -3.603 11.449 1.00 44.65 31 THR B N 1
ATOM 961 C CA . THR B 1 31 ? 10.210 -2.422 12.104 1.00 44.95 31 THR B CA 1
ATOM 962 C C . THR B 1 31 ? 9.619 -2.846 13.444 1.00 44.74 31 THR B C 1
ATOM 963 O O . THR B 1 31 ? 8.832 -3.790 13.506 1.00 43.62 31 THR B O 1
ATOM 967 N N . VAL B 1 32 ? 10.028 -2.156 14.508 1.00 45.31 32 VAL B N 1
ATOM 968 C CA . VAL B 1 32 ? 9.614 -2.494 15.862 1.00 46.57 32 VAL B CA 1
ATOM 969 C C . VAL B 1 32 ? 9.097 -1.273 16.604 1.00 46.44 32 VAL B C 1
ATOM 970 O O . VAL B 1 32 ? 9.798 -0.260 16.746 1.00 44.94 32 VAL B O 1
ATOM 974 N N . LEU B 1 33 ? 7.878 -1.417 17.105 1.00 47.96 33 LEU B N 1
ATOM 975 C CA . LEU B 1 33 ? 7.212 -0.391 17.869 1.00 49.13 33 LEU B CA 1
ATOM 976 C C . LEU B 1 33 ? 6.943 -0.865 19.289 1.00 50.29 33 LEU B C 1
ATOM 977 O O . LEU B 1 33 ? 6.669 -2.048 19.519 1.00 49.41 33 LEU B O 1
ATOM 982 N N . GLU B 1 34 ? 6.985 0.081 20.224 1.00 51.32 34 GLU B N 1
ATOM 983 C CA . GLU B 1 34 ? 6.578 -0.173 21.596 1.00 53.28 34 GLU B CA 1
ATOM 984 C C . GLU B 1 34 ? 5.060 -0.300 21.711 1.00 53.93 34 GLU B C 1
ATOM 985 O O . GLU B 1 34 ? 4.341 -0.050 20.743 1.00 54.60 34 GLU B O 1
ATOM 991 N N . GLU B 1 35 ? 4.600 -0.764 22.869 1.00 54.78 35 GLU B N 1
ATOM 992 C CA . GLU B 1 35 ? 3.208 -0.629 23.327 1.00 55.92 35 GLU B CA 1
ATOM 993 C C . GLU B 1 35 ? 2.203 -0.217 22.259 1.00 56.34 35 GLU B C 1
ATOM 994 O O . GLU B 1 35 ? 1.936 0.975 22.092 1.00 56.37 35 GLU B O 1
ATOM 1000 N N . MET B 1 36 ? 1.634 -1.189 21.553 1.00 57.17 36 MET B N 1
ATOM 1001 C CA . MET B 1 36 ? 0.342 -0.968 20.914 1.00 58.30 36 MET B CA 1
ATOM 1002 C C . MET B 1 36 ? -0.405 -2.233 20.502 1.00 58.40 36 MET B C 1
ATOM 1003 O O . MET B 1 36 ? 0.162 -3.184 19.963 1.00 58.90 36 MET B O 1
ATOM 1008 N N . ASN B 1 37 ? -1.706 -2.204 20.760 1.00 58.80 37 ASN B N 1
ATOM 1009 C CA . ASN B 1 37 ? -2.571 -3.356 20.594 1.00 58.83 37 ASN B CA 1
ATOM 1010 C C . ASN B 1 37 ? -3.243 -3.236 19.240 1.00 58.78 37 ASN B C 1
ATOM 1011 O O . ASN B 1 37 ? -4.384 -2.788 19.149 1.00 59.09 37 ASN B O 1
ATOM 1013 N N . LEU B 1 38 ? -2.542 -3.652 18.192 1.00 58.48 38 LEU B N 1
ATOM 1014 C CA . LEU B 1 38 ? -3.077 -3.524 16.846 1.00 58.74 38 LEU B CA 1
ATOM 1015 C C . LEU B 1 38 ? -3.825 -4.790 16.396 1.00 58.06 38 LEU B C 1
ATOM 1016 O O . LEU B 1 38 ? -3.751 -5.825 17.056 1.00 57.02 38 LEU B O 1
ATOM 1021 N N . PRO B 1 39 ? -4.630 -4.687 15.324 1.00 57.90 39 PRO B N 1
ATOM 1022 C CA . PRO B 1 39 ? -5.576 -5.755 15.008 1.00 57.80 39 PRO B CA 1
ATOM 1023 C C . 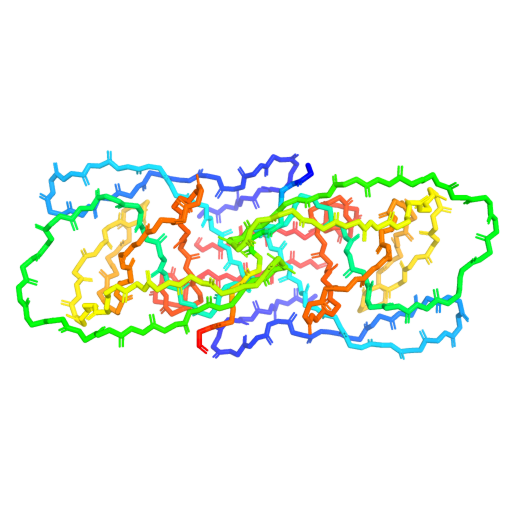PRO B 1 39 ? -4.948 -6.942 14.288 1.00 57.88 39 PRO B C 1
ATOM 1024 O O . PRO B 1 39 ? -3.861 -6.825 13.727 1.00 58.48 39 PRO B O 1
ATOM 1028 N N . GLY B 1 40 ? -5.615 -8.089 14.342 1.00 57.72 40 GLY B N 1
ATOM 1029 C CA . GLY B 1 40 ? -5.276 -9.216 13.479 1.00 57.35 40 GLY B CA 1
ATOM 1030 C C . GLY B 1 40 ? -4.425 -10.275 14.143 1.00 57.22 40 GLY B C 1
ATOM 1031 O O . GLY B 1 40 ? -4.051 -10.156 15.313 1.00 57.37 40 GLY B O 1
ATOM 1032 N N . LYS B 1 41 ? -4.116 -11.317 13.380 1.00 56.67 41 LYS B N 1
ATOM 1033 C CA . LYS B 1 41 ? -3.331 -12.430 13.894 1.00 56.76 41 LYS B CA 1
ATOM 1034 C C . LYS B 1 41 ? -1.906 -11.952 14.157 1.00 56.29 41 LYS B C 1
ATOM 1035 O O . LYS B 1 41 ? -1.395 -11.086 13.444 1.00 56.25 41 LYS B O 1
ATOM 1037 N N . TRP B 1 42 ? -1.287 -12.474 15.211 1.00 56.41 42 TRP B N 1
ATOM 1038 C CA . TRP B 1 42 ? 0.129 -12.204 15.465 1.00 56.26 42 TRP B CA 1
ATOM 1039 C C . TRP B 1 42 ? 0.880 -13.459 15.905 1.00 56.09 42 TRP B C 1
ATOM 1040 O O . TRP B 1 42 ? 0.311 -14.348 16.542 1.00 55.32 42 TRP B O 1
ATOM 1051 N N . LYS B 1 43 ? 2.162 -13.501 15.548 1.00 55.11 43 LYS B N 1
ATOM 1052 C CA . LYS B 1 43 ? 3.036 -14.651 15.777 1.00 54.47 43 LYS B CA 1
ATOM 1053 C C . LYS B 1 43 ? 4.203 -14.196 16.650 1.00 53.81 43 LYS B C 1
ATOM 1054 O O . LYS B 1 43 ? 4.805 -13.161 16.377 1.00 52.65 43 LYS B O 1
ATOM 1056 N N . PRO B 1 44 ? 4.523 -14.962 17.704 1.00 52.98 44 PRO B N 1
ATOM 1057 C CA . PRO B 1 44 ? 5.715 -14.644 18.484 1.00 52.47 44 PRO B CA 1
ATOM 1058 C C . PRO B 1 44 ? 6.992 -14.660 17.638 1.00 51.66 44 PRO B C 1
ATOM 1059 O O . PRO B 1 44 ? 7.098 -15.400 16.665 1.00 51.89 44 PRO B O 1
ATOM 1063 N N . LYS B 1 45 ? 7.958 -13.836 18.010 1.00 51.11 45 LYS B N 1
ATOM 1064 C CA . LYS B 1 45 ? 9.233 -13.780 17.307 1.00 50.62 45 LYS B CA 1
ATOM 1065 C C . LYS B 1 45 ? 10.284 -13.282 18.291 1.00 49.88 45 LYS B C 1
ATOM 1066 O O . LYS B 1 45 ? 9.962 -12.605 19.270 1.00 49.15 45 LYS B O 1
ATOM 1072 N N . MET B 1 46 ? 11.540 -13.627 18.032 1.00 50.01 46 MET B N 1
ATOM 1073 C CA . MET B 1 46 ? 12.672 -13.149 18.819 1.00 49.60 46 MET B CA 1
ATOM 1074 C C . MET B 1 46 ? 13.580 -12.312 17.919 1.00 48.06 46 MET B C 1
ATOM 1075 O O . MET B 1 46 ? 13.980 -12.754 16.851 1.00 47.65 46 MET B O 1
ATOM 1080 N N . ILE B 1 47 ? 13.890 -11.092 18.326 1.00 47.73 47 ILE B N 1
ATOM 1081 C CA . ILE B 1 47 ? 14.740 -10.240 17.520 1.00 47.73 47 ILE B CA 1
ATOM 1082 C C . ILE B 1 47 ? 15.934 -9.826 18.357 1.00 47.34 47 ILE B C 1
ATOM 1083 O O . ILE B 1 47 ? 15.830 -9.651 19.579 1.00 45.77 47 ILE B O 1
ATOM 1088 N N . GLY B 1 48 ? 17.080 -9.734 17.697 1.00 46.85 48 GLY B N 1
ATOM 1089 C CA . GLY B 1 48 ? 18.342 -9.531 18.388 1.00 47.23 48 GLY B CA 1
ATOM 1090 C C . GLY B 1 48 ? 18.951 -8.171 18.103 1.00 47.53 48 GLY B C 1
ATOM 1091 O O . GLY B 1 48 ? 18.915 -7.686 16.977 1.00 45.70 48 GLY B O 1
ATOM 1092 N N . GLY B 1 49 ? 19.524 -7.567 19.139 1.00 47.13 49 GLY B N 1
ATOM 1093 C CA . GLY B 1 49 ? 20.373 -6.393 18.977 1.00 47.55 49 GLY B CA 1
ATOM 1094 C C . GLY B 1 49 ? 21.641 -6.518 19.803 1.00 47.06 49 GLY B C 1
ATOM 1095 O O . GLY B 1 49 ? 21.967 -7.591 20.302 1.00 45.72 49 GLY B O 1
ATOM 1096 N N A ILE B 1 50 ? 22.389 -5.426 19.881 0.50 47.35 50 ILE B N 1
ATOM 1097 N N B ILE B 1 50 ? 22.299 -5.392 20.045 0.50 47.47 50 ILE B N 1
ATOM 1098 C CA A ILE B 1 50 ? 23.406 -5.286 20.910 0.50 47.35 50 ILE B CA 1
ATOM 1099 C CA B ILE B 1 50 ? 23.594 -5.384 20.724 0.50 47.60 50 ILE B CA 1
ATOM 1100 C C A ILE B 1 50 ? 22.707 -5.588 22.229 0.50 47.53 50 ILE B C 1
ATOM 1101 C C B ILE B 1 50 ? 23.657 -6.198 22.025 0.50 47.74 50 ILE B C 1
ATOM 1102 O O A ILE B 1 50 ? 21.613 -5.080 22.489 0.50 47.18 50 ILE B O 1
ATOM 1103 O O B ILE B 1 50 ? 24.630 -6.914 22.254 0.50 48.06 50 ILE B O 1
ATOM 1112 N N A GLY B 1 51 ? 23.300 -6.479 23.018 0.50 47.44 51 GLY B N 1
ATOM 1113 N N B GLY B 1 51 ? 22.627 -6.121 22.864 0.50 47.79 51 GLY B N 1
ATOM 1114 C CA A GLY B 1 51 ? 22.761 -6.803 24.332 0.50 47.35 51 GLY B CA 1
ATOM 1115 C CA B GLY B 1 51 ? 22.696 -6.714 24.204 0.50 47.52 51 GLY B CA 1
ATOM 1116 C C A GLY B 1 51 ? 21.994 -8.111 24.408 0.50 47.18 51 GLY B C 1
ATOM 1117 C C B GLY B 1 51 ? 21.977 -8.041 24.383 0.50 47.31 51 GLY B C 1
ATOM 1118 O O A GLY B 1 51 ? 21.916 -8.720 25.478 0.50 47.18 51 GLY B O 1
ATOM 1119 O O B GLY B 1 51 ? 21.925 -8.592 25.486 0.50 47.34 51 GLY B O 1
ATOM 1120 N N . GLY B 1 52 ? 21.411 -8.545 23.296 1.00 47.37 52 GLY B N 1
ATOM 1121 C CA . GLY B 1 52 ? 20.732 -9.834 23.267 1.00 46.91 52 GLY B CA 1
ATOM 1122 C C . GLY B 1 52 ? 19.399 -9.715 22.564 1.00 47.19 52 GLY B C 1
ATOM 1123 O O . GLY B 1 52 ? 19.233 -8.855 21.705 1.00 47.90 52 GLY B O 1
ATOM 1124 N N . PHE B 1 53 ? 18.455 -10.588 22.913 1.00 46.55 53 PHE B N 1
ATOM 1125 C CA . PHE B 1 53 ? 17.201 -10.685 22.176 1.00 47.13 53 PHE B CA 1
ATOM 1126 C C . PHE B 1 53 ? 16.009 -10.226 22.995 1.00 46.93 53 PHE B C 1
ATOM 1127 O O . PHE B 1 53 ? 16.014 -10.331 24.220 1.00 47.35 53 PHE B O 1
ATOM 1135 N N . ILE B 1 54 ? 14.986 -9.741 22.301 1.00 47.77 54 ILE B N 1
ATOM 1136 C CA . ILE B 1 54 ? 13.679 -9.489 22.900 1.00 47.92 54 ILE B CA 1
ATOM 1137 C C . ILE B 1 54 ? 12.585 -10.251 22.154 1.00 48.15 54 ILE B C 1
ATOM 1138 O O . ILE B 1 54 ? 12.746 -10.599 20.987 1.00 49.15 54 ILE B O 1
ATOM 1143 N N . LYS B 1 55 ? 11.504 -10.559 22.860 1.00 48.55 55 LYS B N 1
ATOM 1144 C CA . LYS B 1 55 ? 10.358 -11.263 22.296 1.00 48.67 55 LYS B CA 1
ATOM 1145 C C . LYS B 1 55 ? 9.349 -10.218 21.865 1.00 48.38 55 LYS B C 1
ATOM 1146 O O . LYS B 1 55 ? 9.025 -9.299 22.618 1.00 47.28 55 LYS B O 1
ATOM 1152 N N . VAL B 1 56 ? 8.879 -10.353 20.634 1.00 48.58 56 VAL B N 1
ATOM 1153 C CA . VAL B 1 56 ? 7.935 -9.405 20.077 1.00 49.52 56 VAL B CA 1
ATOM 1154 C C . VAL B 1 56 ? 6.774 -10.156 19.438 1.00 49.63 56 VAL B C 1
ATOM 1155 O O . VAL B 1 56 ? 6.833 -11.372 19.256 1.00 49.40 56 VAL B O 1
ATOM 1159 N N . ARG B 1 57 ? 5.723 -9.416 19.112 1.00 50.40 57 ARG B N 1
ATOM 1160 C CA . ARG B 1 57 ? 4.608 -9.949 18.349 1.00 51.02 57 ARG B CA 1
ATOM 1161 C C . ARG B 1 57 ? 4.735 -9.430 16.924 1.00 51.73 57 ARG B C 1
ATOM 1162 O O . ARG B 1 57 ? 4.926 -8.230 16.703 1.00 52.35 57 ARG B O 1
ATOM 1170 N N . GLN B 1 58 ? 4.685 -10.345 15.965 1.00 51.58 58 GLN B N 1
ATOM 1171 C CA . GLN B 1 58 ? 4.775 -9.985 14.559 1.00 52.07 58 GLN B CA 1
ATOM 1172 C C . GLN B 1 58 ? 3.380 -9.869 13.950 1.00 52.62 58 GLN B C 1
ATOM 1173 O O . GLN B 1 58 ? 2.612 -10.833 13.952 1.00 52.95 58 GLN B O 1
ATOM 1179 N N . TYR B 1 59 ? 3.079 -8.680 13.429 1.00 52.60 59 TYR B N 1
ATOM 1180 C CA . TYR B 1 59 ? 1.837 -8.392 12.709 1.00 53.10 59 TYR B CA 1
ATOM 1181 C C . TYR B 1 59 ? 2.176 -8.095 11.254 1.00 52.85 59 TYR B C 1
ATOM 1182 O O . TYR B 1 59 ? 3.082 -7.312 10.985 1.00 52.13 59 TYR B O 1
ATOM 1191 N N . ASP B 1 60 ? 1.448 -8.707 10.329 1.00 52.39 60 ASP B N 1
ATOM 1192 C CA . ASP B 1 60 ? 1.712 -8.520 8.905 1.00 52.75 60 ASP B CA 1
ATOM 1193 C C . ASP B 1 60 ? 0.677 -7.600 8.264 1.00 52.47 60 ASP B C 1
ATOM 1194 O O . ASP B 1 60 ? -0.459 -7.507 8.740 1.00 51.61 60 ASP B O 1
ATOM 1199 N N . GLN B 1 61 ? 1.089 -6.950 7.174 1.00 51.94 61 GLN B N 1
ATOM 1200 C CA . GLN B 1 61 ? 0.219 -6.133 6.325 1.00 51.72 61 GLN B CA 1
ATOM 1201 C C . GLN B 1 61 ? -0.437 -4.973 7.077 1.00 51.31 61 GLN B C 1
ATOM 1202 O O . GLN B 1 61 ? -1.624 -4.697 6.918 1.00 50.24 61 GLN B O 1
ATOM 1204 N N . ILE B 1 62 ? 0.371 -4.289 7.880 1.00 51.19 62 ILE B N 1
ATOM 1205 C CA . ILE B 1 62 ? -0.087 -3.195 8.728 1.00 50.90 62 ILE B CA 1
ATOM 1206 C C . ILE B 1 62 ? 0.252 -1.865 8.066 1.00 50.58 62 ILE B C 1
ATOM 1207 O O . ILE B 1 62 ? 1.410 -1.633 7.725 1.00 51.25 62 ILE B O 1
ATOM 1212 N N . PRO B 1 63 ? -0.754 -0.993 7.871 1.00 50.28 63 PRO B N 1
ATOM 1213 C CA . PRO B 1 63 ? -0.508 0.334 7.300 1.00 50.44 63 PRO B CA 1
ATOM 1214 C C . PRO B 1 63 ? 0.210 1.281 8.260 1.00 50.39 63 PRO B C 1
ATOM 1215 O O . PRO B 1 63 ? -0.096 1.326 9.447 1.00 49.87 63 PRO B O 1
ATOM 1219 N N . ILE B 1 64 ? 1.175 2.031 7.747 1.00 50.85 64 ILE B N 1
ATOM 1220 C CA . ILE B 1 64 ? 1.882 3.011 8.563 1.00 51.62 64 ILE B CA 1
ATOM 1221 C C . ILE B 1 64 ? 2.235 4.206 7.687 1.00 51.88 64 ILE B C 1
ATOM 1222 O O . ILE B 1 64 ? 2.864 4.044 6.645 1.00 52.96 64 ILE B O 1
ATOM 1227 N N . GLU B 1 65 ? 1.807 5.400 8.073 1.00 50.82 65 GLU B N 1
ATOM 1228 C CA . GLU B 1 65 ? 2.174 6.570 7.288 1.00 50.79 65 GLU B CA 1
ATOM 1229 C C . GLU B 1 65 ? 3.447 7.241 7.831 1.00 49.57 65 GLU B C 1
ATOM 1230 O O . GLU B 1 65 ? 3.518 7.611 9.002 1.00 49.02 65 GLU B O 1
ATOM 1236 N N . ILE B 1 66 ? 4.459 7.362 6.974 1.00 49.08 66 ILE B N 1
ATOM 1237 C CA . ILE B 1 66 ? 5.751 7.937 7.353 1.00 49.27 66 ILE B CA 1
ATOM 1238 C C . ILE B 1 66 ? 6.036 9.197 6.525 1.00 48.39 66 ILE B C 1
ATOM 1239 O O . ILE B 1 66 ? 6.265 9.128 5.319 1.00 46.93 66 ILE B O 1
ATOM 1244 N N . CYS B 1 67 ? 5.985 10.356 7.172 1.00 48.80 67 CYS B N 1
ATOM 1245 C CA . CYS B 1 67 ? 6.187 11.630 6.485 1.00 49.46 67 CYS B CA 1
ATOM 1246 C C . CYS B 1 67 ? 5.391 11.719 5.182 1.00 49.54 67 CYS B C 1
ATOM 1247 O O . CYS B 1 67 ? 5.946 12.033 4.125 1.00 49.03 67 CYS B O 1
ATOM 1250 N N . GLY B 1 68 ? 4.095 11.428 5.253 1.00 50.32 68 GLY B N 1
ATOM 1251 C CA . GLY B 1 68 ? 3.223 11.528 4.082 1.00 50.86 68 GLY B CA 1
ATOM 1252 C C . GLY B 1 68 ? 3.343 10.383 3.090 1.00 51.45 68 GLY B C 1
ATOM 1253 O O . GLY B 1 68 ? 2.642 10.365 2.079 1.00 51.72 68 GLY B O 1
ATOM 1254 N N . HIS B 1 69 ? 4.214 9.417 3.379 1.00 51.97 69 HIS B N 1
ATOM 1255 C CA . HIS B 1 69 ? 4.415 8.258 2.510 1.00 52.31 69 HIS B CA 1
ATOM 1256 C C . HIS B 1 69 ? 3.678 7.058 3.078 1.00 52.86 69 HIS B C 1
ATOM 1257 O O . HIS B 1 69 ? 3.759 6.771 4.271 1.00 52.57 69 HIS B O 1
ATOM 1264 N N . LYS B 1 70 ? 2.977 6.356 2.197 1.00 53.42 70 LYS B N 1
ATOM 1265 C CA . LYS B 1 70 ? 2.162 5.215 2.576 1.00 53.98 70 LYS B CA 1
ATOM 1266 C C . LYS B 1 70 ? 3.017 3.957 2.615 1.00 54.31 70 LYS B C 1
ATOM 1267 O O . LYS B 1 70 ? 3.615 3.575 1.605 1.00 55.27 70 LYS B O 1
ATOM 1273 N N . ALA B 1 71 ? 3.125 3.364 3.800 1.00 54.15 71 ALA B N 1
ATOM 1274 C CA . ALA B 1 71 ? 3.812 2.090 3.972 1.00 54.02 71 ALA B CA 1
ATOM 1275 C C . ALA B 1 71 ? 2.820 1.047 4.488 1.00 54.03 71 ALA B C 1
ATOM 1276 O O . ALA B 1 71 ? 1.943 1.351 5.303 1.00 54.40 71 ALA B O 1
ATOM 1278 N N . ILE B 1 72 ? 2.949 -0.175 3.984 1.00 53.18 72 ILE B N 1
ATOM 1279 C CA . ILE B 1 72 ? 2.188 -1.302 4.514 1.00 52.83 72 ILE B CA 1
ATOM 1280 C C . ILE B 1 72 ? 3.105 -2.518 4.566 1.00 52.02 72 ILE B C 1
ATOM 1281 O O . ILE B 1 72 ? 3.759 -2.852 3.583 1.00 51.47 72 ILE B O 1
ATOM 1286 N N . GLY B 1 73 ? 3.180 -3.157 5.725 1.00 51.79 73 GLY B N 1
ATOM 1287 C CA . GLY B 1 73 ? 4.062 -4.308 5.874 1.00 51.60 73 GLY B CA 1
ATOM 1288 C C . GLY B 1 73 ? 4.083 -4.875 7.274 1.00 50.99 73 GLY B C 1
ATOM 1289 O O . GLY B 1 73 ? 3.190 -4.613 8.070 1.00 50.10 73 GLY B O 1
ATOM 1290 N N . THR B 1 74 ? 5.142 -5.611 7.587 1.00 50.61 74 THR B N 1
ATOM 1291 C CA . THR B 1 74 ? 5.232 -6.312 8.860 1.00 50.48 74 THR B CA 1
ATOM 1292 C C . THR B 1 74 ? 5.690 -5.371 9.968 1.00 50.24 74 THR B C 1
ATOM 1293 O O . THR B 1 74 ? 6.646 -4.621 9.807 1.00 50.67 74 THR B O 1
ATOM 1297 N N . VAL B 1 75 ? 4.949 -5.356 11.066 1.00 50.43 75 VAL B N 1
ATOM 1298 C CA . VAL B 1 75 ? 5.274 -4.499 12.203 1.00 50.04 75 VAL B CA 1
ATOM 1299 C C . VAL B 1 75 ? 5.416 -5.391 13.433 1.00 49.34 75 VAL B C 1
ATOM 1300 O O . VAL B 1 75 ? 4.534 -6.187 13.751 1.00 48.22 75 VAL B O 1
ATOM 1304 N N . LEU B 1 76 ? 6.529 -5.242 14.132 1.00 48.71 76 LEU B N 1
ATOM 1305 C CA . LEU B 1 76 ? 6.764 -6.017 15.331 1.00 48.88 76 LEU B CA 1
ATOM 1306 C C . LEU B 1 76 ? 6.445 -5.143 16.538 1.00 48.82 76 LEU B C 1
ATOM 1307 O O . LEU B 1 76 ? 6.742 -3.942 16.548 1.00 47.81 76 LEU B O 1
ATOM 1312 N N . VAL B 1 77 ? 5.839 -5.757 17.548 1.00 48.52 77 VAL B N 1
ATOM 1313 C CA . VAL B 1 77 ? 5.473 -5.046 18.768 1.00 49.11 77 VAL B CA 1
ATOM 1314 C C . VAL B 1 77 ? 6.117 -5.701 19.991 1.00 49.00 77 VAL B C 1
ATOM 1315 O O . VAL B 1 77 ? 5.959 -6.902 20.247 1.00 48.92 77 VAL B O 1
ATOM 1319 N N . GLY B 1 78 ? 6.863 -4.900 20.743 1.00 49.42 78 GLY B N 1
ATOM 1320 C CA . GLY B 1 78 ? 7.501 -5.400 21.950 1.00 49.35 78 GLY B CA 1
ATOM 1321 C C . GLY B 1 78 ? 8.255 -4.321 22.703 1.00 48.83 78 GLY B C 1
ATOM 1322 O O . GLY B 1 78 ? 8.161 -3.143 22.360 1.00 48.75 78 GLY B O 1
ATOM 1323 N N . PRO B 1 79 ? 9.027 -4.730 23.718 1.00 48.88 79 PRO B N 1
ATOM 1324 C CA . PRO B 1 79 ? 9.708 -3.837 24.644 1.00 48.70 79 PRO B CA 1
ATOM 1325 C C . PRO B 1 79 ? 11.007 -3.316 24.056 1.00 48.42 79 PRO B C 1
ATOM 1326 O O . PRO B 1 79 ? 12.076 -3.510 24.640 1.00 48.21 79 PRO B O 1
ATOM 1330 N N . THR B 1 80 ? 10.901 -2.707 22.878 1.00 47.64 80 THR B N 1
ATOM 1331 C CA . THR B 1 80 ? 11.968 -1.890 22.321 1.00 47.84 80 THR B CA 1
ATOM 1332 C C . THR B 1 80 ? 12.070 -0.571 23.085 1.00 47.78 80 THR B C 1
ATOM 1333 O O . THR B 1 80 ? 11.060 0.060 23.385 1.00 47.85 80 THR B O 1
ATOM 1337 N N . PRO B 1 81 ? 13.298 -0.148 23.416 1.00 48.73 81 PRO B N 1
ATOM 1338 C CA . PRO B 1 81 ? 13.487 1.144 24.089 1.00 48.30 81 PRO B CA 1
ATOM 1339 C C . PRO B 1 81 ? 13.116 2.371 23.254 1.00 48.10 81 PRO B C 1
ATOM 1340 O O . PRO B 1 81 ? 12.756 3.404 23.817 1.00 47.42 81 PRO B O 1
ATOM 1344 N N . VAL B 1 82 ? 13.239 2.265 21.931 1.00 48.38 82 VAL B N 1
ATOM 1345 C CA . VAL B 1 82 ? 12.810 3.309 20.993 1.00 48.89 82 VAL B CA 1
ATOM 1346 C C . VAL B 1 82 ? 12.047 2.654 19.830 1.00 49.26 82 VAL B C 1
ATOM 1347 O O . VAL B 1 82 ? 12.387 1.543 19.407 1.00 50.41 82 VAL B O 1
ATOM 1351 N N . ASN B 1 83 ? 11.023 3.332 19.314 1.00 49.04 83 ASN B N 1
ATOM 1352 C CA . ASN B 1 83 ? 10.370 2.924 18.062 1.00 48.68 83 ASN B CA 1
ATOM 1353 C C . ASN B 1 83 ? 11.317 3.027 16.864 1.00 48.59 83 ASN B C 1
ATOM 1354 O O . ASN B 1 83 ? 12.012 4.035 16.690 1.00 47.16 83 ASN B O 1
ATOM 1359 N N . ILE B 1 84 ? 11.289 2.003 16.013 1.00 48.80 84 ILE B N 1
ATOM 1360 C CA . ILE B 1 84 ? 12.243 1.831 14.934 1.00 49.47 84 ILE B CA 1
ATOM 1361 C C . ILE B 1 84 ? 11.566 1.492 13.609 1.00 49.48 84 ILE B C 1
ATOM 1362 O O . ILE B 1 84 ? 10.855 0.497 13.507 1.00 50.32 84 ILE B O 1
ATOM 1367 N N . ILE B 1 85 ? 11.829 2.305 12.589 1.00 49.18 85 ILE B N 1
ATOM 1368 C CA . ILE B 1 85 ? 11.413 2.010 11.221 1.00 48.69 85 ILE B CA 1
ATOM 1369 C C . ILE B 1 85 ? 12.576 1.296 10.557 1.00 49.08 85 ILE B C 1
ATOM 1370 O O . ILE B 1 85 ? 13.660 1.868 10.404 1.00 48.63 85 ILE B O 1
ATOM 1375 N N . GLY B 1 86 ? 12.337 0.045 10.171 1.00 48.69 86 GLY B N 1
ATOM 1376 C CA . GLY B 1 86 ? 13.367 -0.780 9.580 1.00 49.19 86 GLY B CA 1
ATOM 1377 C C . GLY B 1 86 ? 13.367 -0.804 8.069 1.00 49.44 86 GLY B C 1
ATOM 1378 O O . GLY B 1 86 ? 12.514 -0.187 7.429 1.00 50.17 86 GLY B O 1
ATOM 1379 N N . ARG B 1 87 ? 14.307 -1.566 7.509 1.00 49.52 87 ARG B N 1
ATOM 1380 C CA . ARG B 1 87 ? 14.509 -1.618 6.057 1.00 49.56 87 ARG B CA 1
ATOM 1381 C C . ARG B 1 87 ? 13.285 -2.143 5.307 1.00 49.36 87 ARG B C 1
ATOM 1382 O O . ARG B 1 87 ? 13.049 -1.755 4.166 1.00 49.53 87 ARG B O 1
ATOM 1390 N N . ASN B 1 88 ? 12.503 -2.997 5.958 1.00 49.17 88 ASN B N 1
ATOM 1391 C CA . ASN B 1 88 ? 11.284 -3.519 5.361 1.00 49.56 88 ASN B CA 1
ATOM 1392 C C . ASN B 1 88 ? 10.386 -2.368 4.917 1.00 49.90 88 ASN B C 1
ATOM 1393 O O . ASN B 1 88 ? 9.870 -2.410 3.805 1.00 50.41 88 ASN B O 1
ATOM 1398 N N . LEU B 1 89 ? 10.296 -1.301 5.711 1.00 49.71 89 LEU B N 1
ATOM 1399 C CA . LEU B 1 89 ? 9.442 -0.167 5.355 1.00 50.26 89 LEU B CA 1
ATOM 1400 C C . LEU B 1 89 ? 10.209 0.994 4.728 1.00 50.09 89 LEU B C 1
ATOM 1401 O O . LEU B 1 89 ? 9.665 1.705 3.882 1.00 49.82 89 LEU B O 1
ATOM 1406 N N . LEU B 1 90 ? 11.477 1.154 5.092 1.00 50.46 90 LEU B N 1
ATOM 1407 C CA . LEU B 1 90 ? 12.292 2.207 4.497 1.00 50.54 90 LEU B CA 1
ATOM 1408 C C . LEU B 1 90 ? 12.378 2.022 2.981 1.00 50.44 90 LEU B C 1
ATOM 1409 O O . LEU B 1 90 ? 12.406 2.997 2.240 1.00 50.01 90 LEU B O 1
ATOM 1414 N N . THR B 1 91 ? 12.411 0.773 2.524 1.00 51.16 91 THR B N 1
ATOM 1415 C CA . THR B 1 91 ? 12.437 0.478 1.090 1.00 51.46 91 THR B CA 1
ATOM 1416 C C . THR B 1 91 ? 11.143 0.936 0.411 1.00 51.93 91 THR B C 1
ATOM 1417 O O . THR B 1 91 ? 11.165 1.506 -0.686 1.00 52.07 91 THR B O 1
ATOM 1421 N N . GLN B 1 92 ? 10.013 0.677 1.060 1.00 52.14 92 GLN B N 1
ATOM 1422 C CA . GLN B 1 92 ? 8.709 1.030 0.491 1.00 52.26 92 GLN B CA 1
ATOM 1423 C C . GLN B 1 92 ? 8.552 2.522 0.201 1.00 52.20 92 GLN B C 1
ATOM 1424 O O . GLN B 1 92 ? 7.863 2.909 -0.750 1.00 52.06 92 GLN B O 1
ATOM 1430 N N . ILE B 1 93 ? 9.193 3.358 1.016 1.00 52.40 93 ILE B N 1
ATOM 1431 C CA . ILE B 1 93 ? 9.087 4.810 0.867 1.00 52.30 93 ILE B CA 1
ATOM 1432 C C . ILE B 1 93 ? 10.244 5.440 0.084 1.00 52.26 93 ILE B C 1
ATOM 1433 O O . ILE B 1 93 ? 10.316 6.655 -0.039 1.00 51.39 93 ILE B O 1
ATOM 1438 N N . GLY B 1 94 ? 11.138 4.614 -0.451 1.00 52.69 94 GLY B N 1
ATOM 1439 C CA . GLY B 1 94 ? 12.167 5.084 -1.377 1.00 52.84 94 GLY B CA 1
ATOM 1440 C C . GLY B 1 94 ? 13.376 5.688 -0.689 1.00 53.64 94 GLY B C 1
ATOM 1441 O O . GLY B 1 94 ? 14.102 6.474 -1.285 1.00 53.34 94 GLY B O 1
ATOM 1442 N N . CYS B 1 95 ? 13.602 5.289 0.559 1.00 54.20 95 CYS B N 1
ATOM 1443 C CA . CYS B 1 95 ? 14.704 5.819 1.356 1.00 53.67 95 CYS B CA 1
ATOM 1444 C C . CYS B 1 95 ? 16.048 5.185 0.990 1.00 53.52 95 CYS B C 1
ATOM 1445 O O . CYS B 1 95 ? 16.198 3.955 0.964 1.00 53.15 95 CYS B O 1
ATOM 1448 N N . THR B 1 96 ? 17.034 6.040 0.744 1.00 53.21 96 THR B N 1
ATOM 1449 C CA . THR B 1 96 ? 18.402 5.603 0.465 1.00 52.68 96 THR B CA 1
ATOM 1450 C C . THR B 1 96 ? 19.433 6.299 1.356 1.00 52.20 96 THR B C 1
ATOM 1451 O O . THR B 1 96 ? 19.175 7.366 1.919 1.00 50.78 96 THR B O 1
ATOM 1455 N N . LEU B 1 97 ? 20.594 5.661 1.499 1.00 51.81 97 LEU B N 1
ATOM 1456 C CA . LEU B 1 97 ? 21.776 6.314 2.051 1.00 51.99 97 LEU B CA 1
ATOM 1457 C C . LEU B 1 97 ? 22.622 6.863 0.912 1.00 51.51 97 LEU B C 1
ATOM 1458 O O . LEU B 1 97 ? 22.801 6.212 -0.113 1.00 51.32 97 LEU B O 1
ATOM 1463 N N . ASN B 1 98 ? 23.138 8.064 1.104 1.00 51.38 98 ASN B N 1
ATOM 1464 C CA . ASN B 1 98 ? 23.781 8.813 0.037 1.00 51.38 98 ASN B CA 1
ATOM 1465 C C . ASN B 1 98 ? 25.003 9.529 0.586 1.00 51.18 98 ASN B C 1
ATOM 1466 O O . ASN B 1 98 ? 24.909 10.251 1.589 1.00 50.59 98 ASN B O 1
ATOM 1471 N N . PHE B 1 99 ? 26.153 9.286 -0.033 1.00 51.50 99 PHE B N 1
ATOM 1472 C CA . PHE B 1 99 ? 27.353 10.029 0.308 1.00 52.28 99 PHE B CA 1
ATOM 1473 C C . PHE B 1 99 ? 28.351 9.984 -0.842 1.00 52.67 99 PHE B C 1
ATOM 1474 O O . PHE B 1 99 ? 29.423 10.579 -0.766 1.00 51.58 99 PHE B O 1
ATOM 1483 N N . ALA C 2 2 ? 24.943 7.065 23.373 1.00 69.85 2 ALA P N 1
ATOM 1484 C CA . ALA C 2 2 ? 25.362 5.666 23.708 1.00 69.41 2 ALA P CA 1
ATOM 1485 C C . ALA C 2 2 ? 24.266 4.641 23.394 1.00 69.47 2 ALA P C 1
ATOM 1486 O O . ALA C 2 2 ? 24.161 3.607 24.067 1.00 69.58 2 ALA P O 1
ATOM 1488 N N . ASP C 2 3 ? 23.452 4.922 22.376 1.00 68.90 3 ASP P N 1
ATOM 1489 C CA . ASP C 2 3 ? 22.334 4.048 22.029 1.00 68.33 3 ASP P CA 1
ATOM 1490 C C . ASP C 2 3 ? 22.440 3.547 20.589 1.00 67.74 3 ASP P C 1
ATOM 1491 O O . ASP C 2 3 ? 22.491 4.330 19.644 1.00 66.67 3 ASP P O 1
ATOM 1493 N N . ILE C 2 4 ? 22.482 2.226 20.450 1.00 67.70 4 ILE P N 1
ATOM 1494 C CA . ILE C 2 4 ? 22.753 1.559 19.183 1.00 67.60 4 ILE P CA 1
ATOM 1495 C C . ILE C 2 4 ? 21.639 0.551 18.867 1.00 67.51 4 ILE P C 1
ATOM 1496 O O . ILE C 2 4 ? 21.617 -0.558 19.406 1.00 67.25 4 ILE P O 1
ATOM 1501 N N . PHE C 2 5 ? 20.721 0.942 17.986 1.00 67.28 5 PHE P N 1
ATOM 1502 C CA . PHE C 2 5 ? 19.573 0.102 17.641 1.00 67.39 5 PHE P CA 1
ATOM 1503 C C . PHE C 2 5 ? 19.768 -0.649 16.326 1.00 67.66 5 PHE P C 1
ATOM 1504 O O . PHE C 2 5 ? 19.008 -0.503 15.374 1.00 68.02 5 PHE P O 1
ATOM 1512 N N . TYR C 2 6 ? 20.824 -1.453 16.292 1.00 68.09 6 TYR P N 1
ATOM 1513 C CA . TYR C 2 6 ? 20.888 -2.601 15.394 1.00 67.96 6 TYR P CA 1
ATOM 1514 C C . TYR C 2 6 ? 19.773 -3.584 15.792 1.00 67.73 6 TYR P C 1
ATOM 1515 O O . TYR C 2 6 ? 19.460 -3.752 16.979 1.00 67.45 6 TYR P O 1
ATOM 1524 N N . LEU C 2 7 ? 19.143 -4.191 14.792 1.00 67.37 7 LEU P N 1
ATOM 1525 C CA . LEU C 2 7 ? 18.144 -5.238 15.022 1.00 67.39 7 LEU P CA 1
ATOM 1526 C C . LEU C 2 7 ? 18.278 -6.339 13.973 1.00 66.90 7 LEU P C 1
ATOM 1527 O O . LEU C 2 7 ? 18.179 -6.089 12.769 1.00 65.95 7 LEU P O 1
ATOM 1532 N N . ASP C 2 8 ? 18.541 -7.549 14.455 1.00 67.13 8 ASP P N 1
ATOM 1533 C CA . ASP C 2 8 ? 18.524 -8.753 13.632 1.00 67.65 8 ASP P CA 1
ATOM 1534 C C . ASP C 2 8 ? 17.184 -9.465 13.814 1.00 67.82 8 ASP P C 1
ATOM 1535 O O . ASP C 2 8 ? 16.937 -10.107 14.840 1.00 66.69 8 ASP P O 1
ATOM 1537 N N . GLY C 2 9 ? 16.311 -9.301 12.825 1.00 68.21 9 GLY P N 1
ATOM 1538 C CA . GLY C 2 9 ? 15.068 -10.052 12.759 1.00 68.73 9 GLY P CA 1
ATOM 1539 C C . GLY C 2 9 ? 15.261 -11.408 12.108 1.00 69.40 9 GLY P C 1
ATOM 1540 O O . GLY C 2 9 ? 16.156 -11.580 11.280 1.00 70.41 9 GLY P O 1
#

Secondary structure (DSSP, 8-state):
-EE-SSS--EEEEEETTEEEEEEE-TTBSS-EE-S----S--EEEEEEETTEEEEEEEEEEEEEEETTEEEEEEEEES--SS-EE-HHHHTTTT-EEE-/-EE-SSS--EEEEEETTEEEEEEE-TTBSS-EESS---SS--EEEEEEETTEEEEEEEEEEEEEEETTEEEEEEEEES--SS-EE-HHHHHHTT-EEE-/-BB--BB-

Nearest PDB structures (foldseek):
  1tsu-assembly1_B  TM=1.007E+00  e=4.827E-19  unclassified
  3i7e-assembly1_A  TM=1.003E+00  e=1.130E-18  Human immunodeficiency virus 1
  1b6j-assembly1_A  TM=1.005E+00  e=2.497E-18  Human immunodeficiency virus 1
  2qd6-assembly1_B  TM=1.001E+00  e=6.184E-18  Human immunodeficiency virus 1
  1msn-assembly1_B  TM=1.000E+00  e=5.522E-18  Human immunodeficiency virus 1

Organism: Human immunodeficiency virus type 1 group M subtype B (isolate ARV2/SF2) (NCBI:txid11685)

InterPro domains:
  IPR000071 Immunodeficiency lentiviral matrix, N-terminal [PF00540] (2-134)
  IPR000071 Immunodeficiency lentiviral matrix, N-terminal [PR00234] (4-20)
  IPR000071 Immunodeficiency lentiviral matrix, N-terminal [PR00234] (22-40)
  IPR000071 Immunodeficiency lentiviral matrix, N-terminal [PR00234] (42-57)
  IPR000071 Immunodeficiency lentiviral matrix, N-terminal [PR00234] (70-89)
  IPR000071 Immunodeficiency lentiviral matrix, N-terminal [PR00234] (89-102)
  IPR000477 Reverse transcriptase domain [PF00078] (652-823)
  IPR000477 Reverse transcriptase domain [PS50878] (633-823)
  IPR001037 Integrase, C-terminal, retroviral [PF00552] (1374-1417)
  IPR001037 Integrase, C-terminal, retroviral [PS51027] (1372-1419)
  IPR001584 Integrase, catalytic core [PF00665] (1206-1294)
  IPR001584 Integrase, catalytic core [PS50994] (1203-1353)
  IPR001878 Zinc finger, CCHC-type [PF00098] (393-408)
  IPR001878 Zinc finger, CCHC-type [PF00098] (414-430)
  IPR001878 Zinc finger, CCHC-type [PS50158] (393-408)
  IPR001878 Zinc finger, CCHC-type [PS50158] (415-430)
  IPR001878 Zinc finger, CCHC-type [SM00343] (393-409)
  IPR001878 Zinc finger, CCHC-type [SM00343] (414-430)
  IPR001969 Aspartic peptidase, active site [PS00141] (512-523)
  IPR001995 Peptidase A2A, retrovirus, catalytic [PS50175] (510-579)

Solvent-accessible surface area: 9101 Å² total; per-residue (Å²): 82,118,31,72,2,190,69,76,3,83,15,61,1,123,2,62,51,101,116,46,96,0,1,0,0,0,2,0,19,34,0,0,0,74,107,26,142,19,104,65,96,121,50,113,24,139,7,23,7,5,26,35,80,20,61,8,51,56,5,87,152,20,84,3,62,0,50,61,72,162,4,96,10,41,0,8,0,2,85,10,68,25,8,0,0,0,24,44,0,0,25,88,11,48,2,18,0,30,46,91,124,32,68,2,199,164,71,3,88,13,52,3,23,12,86,71,50,130,42,102,0,2,0,0,0,2,0,25,27,0,0,6,87,154,50,107,25,106,61,99,125,50,87,61,113,0,3,4,0,36,26,126,20,138,2,69,48,7,84,69,20,85,3,78,0,58,60,63,192,4,105,13,44,0,2,3,10,90,4,81,36,27,0,0,0,28,46,0,0,16,80,9,47,3,17,0,35,45,76,18,0,7,10,0,26,45

Foldseek 3Di:
DDDDVPDFQWFWKAFPNDIDIEGEDAPAAAWEAEDDDDDDAWDWDWDADVVGIDIWTKDAQGWMATVNQIDTGIYIYYPDPGGYDYPVVCVVSPHDDDD/DDDDVPDFQWFWKDFPNDIDIAGEDAPAAAWEDEDDDDDDDWDWDWDADDPGIDIWTKDFQGWMATPNAIFTTIYTYDPDPGGYDYPNGCVSRPDDDDD/DDDDDDDD

B-factor: mean 50.28, std 5.68, range [32.28, 70.41]

Sequence (206 aa):
PQITLWKRPLVTIRIGGQLKEALLNTGADDTVLEEMNLPGKWKPKMIGGIIGGGFIKVRQYDQIPIEICGHKAIGTVLVGPTPVNIIGRNLLTQIGCTLNFPQITLWKRPLVTIRIGGQLKEALLNTGADDTVLEEMNLPGKWKPKMIGGIIGGGFIKVRQYDQIPIEICGHKAIGTVLVGPTPVNIIGRNLLTQIGCTLNFADIFYLDG

CATH classification: 2.40.70.10

Radius of gyration: 16.72 Å; Cα contacts (8 Å, |Δi|>4): 607; chains: 3; bounding box: 52×30×33 Å